Protein AF-A0A7D9H9C0-F1 (afdb_monomer_lite)

Sequence (327 aa):
MDIDEVFAAAAKEIENSVLYPGLSNTEELKACVLDLLPLQQRDIKSLAVQGTLRAAMSVLQLEENKKSPKKSMVWSKAKDLILLKEIAAEGVMSNKPRSRERGMQWQRIADNITALGQGVTSRAVRDHYNVMAKKYRARMAQEERSTGEGGAELTEAESLLEELIHIEREMERQVENENEENQQRIEQERGQALEMRERAMETLGQTRKRTRQNGEGSGKEQKRRRSGDMMKWLQERVELEKEEKKAKREEEREYHEVQRVQQEEMTQAMHQTQQQFAMQMKLSDQFVQQQLQQQQQQHQQHQQEFNFLQQQMIAIMQQQHSKQMCW

pLDDT: mean 77.71, std 18.54, range [40.09, 96.12]

Radius of gyration: 44.58 Å; chains: 1; bounding box: 78×101×130 Å

Structure (mmCIF, N/CA/C/O backbone):
data_AF-A0A7D9H9C0-F1
#
_entry.id   AF-A0A7D9H9C0-F1
#
loop_
_atom_site.group_PDB
_atom_site.id
_atom_site.type_symbol
_atom_site.label_atom_id
_atom_site.label_alt_id
_atom_site.label_comp_id
_atom_site.label_asym_id
_atom_site.label_entity_id
_atom_site.label_seq_id
_atom_site.pdbx_PDB_ins_code
_atom_site.Cartn_x
_atom_site.Cartn_y
_atom_site.Cartn_z
_atom_site.occupancy
_atom_site.B_iso_or_equiv
_atom_site.auth_seq_id
_atom_site.auth_comp_id
_atom_site.auth_asym_id
_atom_site.auth_atom_id
_atom_site.pdbx_PDB_model_num
ATOM 1 N N . MET A 1 1 ? -36.384 -37.052 -16.588 1.00 45.38 1 MET A N 1
ATOM 2 C CA . MET A 1 1 ? -36.831 -38.395 -16.179 1.00 45.38 1 MET A CA 1
ATOM 3 C C . MET A 1 1 ? -36.739 -38.414 -14.680 1.00 45.38 1 MET A C 1
ATOM 5 O O . MET A 1 1 ? -35.650 -38.180 -14.163 1.00 45.38 1 MET A O 1
ATOM 9 N N . ASP A 1 2 ? -37.888 -38.522 -14.026 1.00 45.25 2 ASP A N 1
ATOM 10 C CA . ASP A 1 2 ? -37.965 -38.476 -12.573 1.00 45.25 2 ASP A CA 1
ATOM 11 C C . ASP A 1 2 ? -37.272 -39.712 -11.996 1.00 45.25 2 ASP A C 1
ATOM 13 O O . ASP A 1 2 ? -37.415 -40.813 -12.535 1.00 45.25 2 ASP A O 1
ATOM 17 N N . ILE A 1 3 ? -36.484 -39.545 -10.934 1.00 44.72 3 ILE A N 1
ATOM 18 C CA . ILE A 1 3 ? -35.750 -40.666 -10.318 1.00 44.72 3 ILE A CA 1
ATOM 19 C C . ILE A 1 3 ? -36.746 -41.729 -9.833 1.00 44.72 3 ILE A C 1
ATOM 21 O O . ILE A 1 3 ? -36.496 -42.926 -9.980 1.00 44.72 3 ILE A O 1
ATOM 25 N N . ASP A 1 4 ? -37.918 -41.291 -9.379 1.00 47.12 4 ASP A N 1
ATOM 26 C CA . ASP A 1 4 ? -39.013 -42.160 -8.952 1.00 47.12 4 ASP A CA 1
ATOM 27 C C . ASP A 1 4 ? -39.628 -42.956 -10.116 1.00 47.12 4 ASP A C 1
ATOM 29 O O . ASP A 1 4 ? -40.049 -44.099 -9.941 1.00 47.12 4 ASP A O 1
ATOM 33 N N . GLU A 1 5 ? -39.601 -42.411 -11.332 1.00 50.00 5 GLU A N 1
ATOM 34 C CA . GLU A 1 5 ? -40.102 -43.064 -12.547 1.00 50.00 5 GLU A CA 1
ATOM 35 C C . GLU A 1 5 ? -39.164 -44.195 -13.006 1.00 50.00 5 GLU A C 1
ATOM 37 O O . GLU A 1 5 ? -39.613 -45.253 -13.453 1.00 50.00 5 GLU A O 1
ATOM 42 N N . VAL A 1 6 ? -37.852 -44.008 -12.822 1.00 51.97 6 VAL A N 1
ATOM 43 C CA . VAL A 1 6 ? -36.823 -45.017 -13.125 1.00 51.97 6 VAL A CA 1
ATOM 44 C C . VAL A 1 6 ? -36.865 -46.167 -12.114 1.00 51.97 6 VAL A C 1
ATOM 46 O O . VAL A 1 6 ? -36.763 -47.331 -12.503 1.00 51.97 6 VAL A O 1
ATOM 49 N N . PHE A 1 7 ? -37.080 -45.869 -10.828 1.00 49.41 7 PHE A N 1
ATOM 50 C CA . PHE A 1 7 ? -37.259 -46.901 -9.800 1.00 49.41 7 PHE A CA 1
ATOM 51 C C . PHE A 1 7 ? -38.573 -47.673 -9.969 1.00 49.41 7 PHE A C 1
ATOM 53 O O . PHE A 1 7 ? -38.585 -48.894 -9.805 1.00 49.41 7 PHE A O 1
ATOM 60 N N . ALA A 1 8 ? -39.659 -47.001 -10.363 1.00 56.28 8 ALA A N 1
ATOM 61 C CA . ALA A 1 8 ? -40.935 -47.653 -10.651 1.00 56.28 8 ALA A CA 1
ATOM 62 C C . ALA A 1 8 ? -40.862 -48.576 -11.882 1.00 56.28 8 ALA A C 1
ATOM 64 O O . ALA A 1 8 ? -41.466 -49.650 -11.880 1.00 56.28 8 ALA A O 1
ATOM 65 N N . ALA A 1 9 ? -40.097 -48.196 -12.912 1.00 54.00 9 ALA A N 1
ATOM 66 C CA . ALA A 1 9 ? -39.868 -49.031 -14.090 1.00 54.00 9 ALA A CA 1
ATOM 67 C C . ALA A 1 9 ? -39.039 -50.286 -13.758 1.00 54.00 9 ALA A C 1
ATOM 69 O O . ALA A 1 9 ? -39.426 -51.389 -14.141 1.00 54.00 9 ALA A O 1
ATOM 70 N N . ALA A 1 10 ? -37.968 -50.136 -12.971 1.00 50.22 10 ALA A N 1
ATOM 71 C CA . ALA A 1 10 ? -37.120 -51.252 -12.548 1.00 50.22 10 ALA A CA 1
ATOM 72 C C . ALA A 1 10 ? -37.849 -52.240 -11.615 1.00 50.22 10 ALA A C 1
ATOM 74 O O . ALA A 1 10 ? -37.644 -53.448 -11.710 1.00 50.22 10 ALA A O 1
ATOM 75 N N . ALA A 1 11 ? -38.746 -51.754 -10.748 1.00 52.91 11 ALA A N 1
ATOM 76 C CA . ALA A 1 11 ? -39.567 -52.611 -9.891 1.00 52.91 11 ALA A CA 1
ATOM 77 C C . ALA A 1 11 ? -40.557 -53.470 -10.703 1.00 52.91 11 ALA A C 1
ATOM 79 O O . ALA A 1 11 ? -40.711 -54.660 -10.430 1.00 52.91 11 ALA A O 1
ATOM 80 N N . LYS A 1 12 ? -41.159 -52.894 -11.753 1.00 55.81 12 LYS A N 1
ATOM 81 C CA . LYS A 1 12 ? -42.077 -53.597 -12.668 1.00 55.81 12 LYS A CA 1
ATOM 82 C C . LYS A 1 12 ? -41.398 -54.679 -13.510 1.00 55.81 12 LYS A C 1
ATOM 84 O O . LYS A 1 12 ? -42.042 -55.646 -13.908 1.00 55.81 12 LYS A O 1
ATOM 89 N N . GLU A 1 13 ? -40.114 -54.509 -13.806 1.00 50.84 13 GLU A N 1
ATOM 90 C CA . G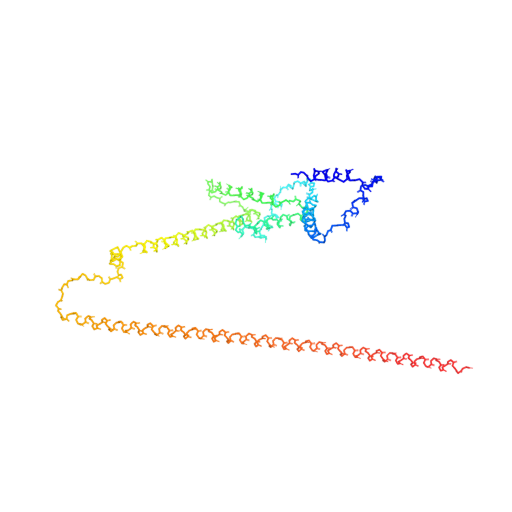LU A 1 13 ? -39.334 -55.461 -14.602 1.00 50.84 13 GLU A CA 1
ATOM 91 C C . GLU A 1 13 ? -38.879 -56.670 -13.764 1.00 50.84 13 GLU A C 1
ATOM 93 O O . GLU A 1 13 ? -38.799 -57.788 -14.270 1.00 50.84 13 GLU A O 1
ATOM 98 N N . ILE A 1 14 ? -38.694 -56.474 -12.453 1.00 52.06 14 ILE A N 1
ATOM 99 C CA . ILE A 1 14 ? -38.374 -57.537 -11.488 1.00 52.06 14 ILE A CA 1
ATOM 100 C C . ILE A 1 14 ? -39.615 -58.377 -11.144 1.00 52.06 14 ILE A C 1
ATOM 102 O O . ILE A 1 14 ? -39.512 -59.597 -11.024 1.00 52.06 14 ILE A O 1
ATOM 106 N N . GLU A 1 15 ? -40.795 -57.757 -11.055 1.00 50.41 15 GLU A N 1
ATOM 107 C CA . GLU A 1 15 ? -42.061 -58.441 -10.737 1.00 50.41 15 GLU A CA 1
ATOM 108 C C . GLU A 1 15 ? -42.525 -59.407 -11.853 1.00 50.41 15 GLU A C 1
ATOM 110 O O . GLU A 1 15 ? -43.246 -60.367 -11.589 1.00 50.41 15 GLU A O 1
ATOM 115 N N . ASN A 1 16 ? -42.051 -59.210 -13.091 1.00 49.12 16 ASN A N 1
ATOM 116 C CA . ASN A 1 16 ? -42.349 -60.061 -14.253 1.00 49.12 16 ASN A CA 1
ATOM 117 C C . ASN A 1 16 ? -41.343 -61.212 -14.480 1.00 49.12 16 ASN A C 1
ATOM 119 O O . ASN A 1 16 ? -41.481 -61.966 -15.447 1.00 49.12 16 ASN A O 1
ATOM 123 N N . SER A 1 17 ? -40.333 -61.376 -13.619 1.00 47.47 17 SER A N 1
ATOM 124 C CA . SER A 1 17 ? -39.352 -62.464 -13.720 1.00 47.47 17 SER A CA 1
ATOM 125 C C . SER A 1 17 ? -39.813 -63.702 -12.929 1.00 47.47 17 SER A C 1
ATOM 127 O O . SER A 1 17 ? -40.078 -63.643 -11.731 1.00 47.47 17 SER A O 1
ATOM 129 N N . VAL A 1 18 ? -39.884 -64.853 -13.604 1.00 47.31 18 VAL A N 1
ATOM 130 C CA . VAL A 1 18 ? -40.560 -66.104 -13.186 1.00 47.31 18 VAL A CA 1
ATOM 131 C C . VAL A 1 18 ? -39.820 -66.895 -12.081 1.00 47.31 18 VAL A C 1
ATOM 133 O O . VAL A 1 18 ? -40.063 -68.083 -11.905 1.00 47.31 18 VAL A O 1
ATOM 136 N N . LEU A 1 19 ? -38.903 -66.292 -11.316 1.00 49.59 19 LEU A N 1
ATOM 137 C CA . LEU A 1 19 ? -37.964 -67.074 -10.494 1.00 49.59 19 LEU A CA 1
ATOM 138 C C . LEU A 1 19 ? -38.177 -67.110 -8.975 1.00 49.59 19 LEU A C 1
ATOM 140 O O . LEU A 1 19 ? -37.575 -67.985 -8.365 1.00 49.59 19 LEU A O 1
ATOM 144 N N . TYR A 1 20 ? -39.052 -66.310 -8.349 1.00 44.69 20 TYR A N 1
ATOM 145 C CA . TYR A 1 20 ? -39.335 -66.457 -6.903 1.00 44.69 20 TYR A CA 1
ATOM 146 C C . TYR A 1 20 ? -40.733 -65.946 -6.501 1.00 44.69 20 TYR A C 1
ATOM 148 O O . TYR A 1 20 ? -40.953 -64.736 -6.501 1.00 44.69 20 TYR A O 1
ATOM 156 N N . PRO A 1 21 ? -41.684 -66.812 -6.100 1.00 40.84 21 PRO A N 1
ATOM 157 C CA . PRO A 1 21 ? -42.938 -66.362 -5.511 1.00 40.84 21 PRO A CA 1
ATOM 158 C C . PRO A 1 21 ? -42.759 -66.140 -3.998 1.00 40.84 21 PRO A C 1
ATOM 160 O O . PRO A 1 21 ? -42.396 -67.064 -3.275 1.00 40.84 21 PRO A O 1
ATOM 163 N N . GLY A 1 22 ? -43.066 -64.933 -3.508 1.00 52.66 22 GLY A 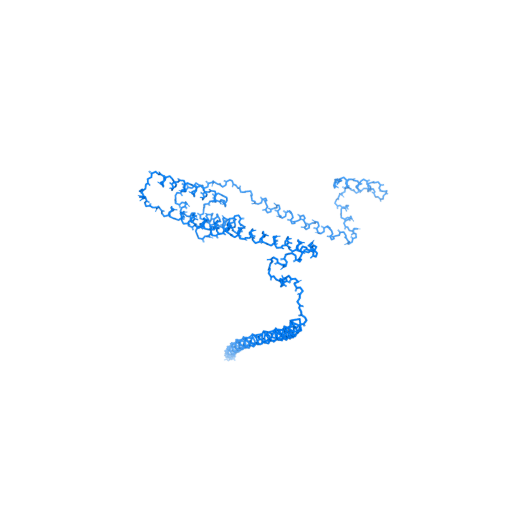N 1
ATOM 164 C CA . GLY A 1 22 ? -43.353 -64.697 -2.083 1.00 52.66 22 GLY A CA 1
ATOM 165 C C . GLY A 1 22 ? -42.252 -64.065 -1.221 1.00 52.66 22 GLY A C 1
ATOM 166 O O . GLY A 1 22 ? -41.909 -64.617 -0.181 1.00 52.66 22 GLY A O 1
ATOM 167 N N . LEU A 1 23 ? -41.768 -62.871 -1.579 1.00 44.50 23 LEU A N 1
ATOM 168 C CA . LEU A 1 23 ? -40.981 -62.012 -0.679 1.00 44.50 23 LEU A CA 1
ATOM 169 C C . LEU A 1 23 ? -41.673 -60.647 -0.541 1.00 44.50 23 LEU A C 1
ATOM 171 O O . LEU A 1 23 ? -41.769 -59.895 -1.505 1.00 44.50 23 LEU A O 1
ATOM 175 N N . SER A 1 24 ? -42.189 -60.338 0.652 1.00 50.59 24 SER A N 1
ATOM 176 C CA . SER A 1 24 ? -43.015 -59.152 0.936 1.00 50.59 24 SER A CA 1
ATOM 177 C C . SER A 1 24 ? -42.289 -58.057 1.730 1.00 50.59 24 SER A C 1
ATOM 179 O O . SER A 1 24 ? -42.942 -57.275 2.415 1.00 50.59 24 SER A O 1
ATOM 181 N N . ASN A 1 25 ? -40.954 -57.987 1.676 1.00 50.59 25 ASN A N 1
ATOM 182 C CA . ASN A 1 25 ? -40.185 -56.971 2.399 1.00 50.59 25 ASN A CA 1
ATOM 183 C C . ASN A 1 25 ? -39.174 -56.259 1.490 1.00 50.59 25 ASN A C 1
ATOM 185 O O . ASN A 1 25 ? -38.261 -56.859 0.930 1.00 50.59 25 ASN A O 1
ATOM 189 N N . THR A 1 26 ? -39.332 -54.940 1.371 1.00 53.81 26 THR A N 1
ATOM 190 C CA . THR A 1 26 ? -38.532 -54.062 0.502 1.00 53.81 26 THR A CA 1
ATOM 191 C C . THR A 1 26 ? -37.108 -53.828 1.013 1.00 53.81 26 THR A C 1
ATOM 193 O O . THR A 1 26 ? -36.258 -53.387 0.247 1.00 53.81 26 THR A O 1
ATOM 196 N N . GLU A 1 27 ? -36.820 -54.137 2.277 1.00 53.00 27 GLU A N 1
ATOM 197 C CA . GLU A 1 27 ? -35.485 -53.999 2.877 1.00 53.00 27 GLU A CA 1
ATOM 198 C C . GLU A 1 27 ? -34.550 -55.171 2.522 1.00 53.00 27 GLU A C 1
ATOM 200 O O . GLU A 1 27 ? -33.362 -54.959 2.284 1.00 53.00 27 GLU A O 1
ATOM 205 N N . GLU A 1 28 ? -35.073 -56.393 2.380 1.00 51.53 28 GLU A N 1
ATOM 206 C CA . GLU A 1 28 ? -34.259 -57.577 2.049 1.00 51.53 28 GLU A CA 1
ATOM 207 C C . GLU A 1 28 ? -33.836 -57.595 0.570 1.00 51.53 28 GLU A C 1
ATOM 209 O O . GLU A 1 28 ? -32.709 -57.968 0.237 1.00 51.53 28 GLU A O 1
ATOM 214 N N . LEU A 1 29 ? -34.693 -57.080 -0.320 1.00 51.06 29 LEU A N 1
ATOM 215 C CA . LEU A 1 29 ? -34.358 -56.863 -1.731 1.00 51.06 29 LEU A CA 1
ATOM 216 C C . LEU A 1 29 ? -33.271 -55.790 -1.906 1.00 51.06 29 LEU A C 1
ATOM 218 O O . LEU A 1 29 ? -32.384 -55.946 -2.745 1.00 51.06 29 LEU A O 1
ATOM 222 N N . LYS A 1 30 ? -33.286 -54.726 -1.087 1.00 54.03 30 LYS A N 1
ATOM 223 C CA . LYS A 1 30 ? -32.245 -53.680 -1.102 1.00 54.03 30 LYS A CA 1
ATOM 224 C C . LYS A 1 30 ? -30.883 -54.228 -0.678 1.00 54.03 30 LYS A C 1
ATOM 226 O O . LYS A 1 30 ? -29.878 -53.842 -1.274 1.00 54.03 30 LYS A O 1
ATOM 231 N N . ALA A 1 31 ? -30.853 -55.130 0.305 1.00 55.00 31 ALA A N 1
ATOM 232 C CA . ALA A 1 31 ? -29.626 -55.778 0.760 1.00 55.00 31 ALA A CA 1
ATOM 233 C C . ALA A 1 31 ? -29.011 -56.668 -0.337 1.00 55.00 31 ALA A C 1
ATOM 235 O O . ALA A 1 31 ? -27.834 -56.518 -0.653 1.00 55.00 31 ALA A O 1
ATOM 236 N N . CYS A 1 32 ? -29.818 -57.494 -1.017 1.00 46.97 32 CYS A N 1
ATOM 237 C CA . CYS A 1 32 ? -29.324 -58.339 -2.115 1.00 46.97 32 CYS A CA 1
ATOM 238 C C . CYS A 1 32 ? -28.835 -57.539 -3.337 1.00 46.97 32 CYS A C 1
ATOM 240 O O . CYS A 1 32 ? -27.860 -57.924 -3.980 1.00 46.97 32 CYS A O 1
ATOM 242 N N . VAL A 1 33 ? -29.478 -56.414 -3.667 1.00 48.50 33 VAL A N 1
ATOM 243 C CA . VAL A 1 33 ? -29.075 -55.572 -4.811 1.00 48.50 33 VAL A CA 1
ATOM 244 C C . VAL A 1 33 ? -27.771 -54.809 -4.530 1.00 48.50 33 VAL A C 1
ATOM 246 O O . VAL A 1 33 ? -26.989 -54.569 -5.451 1.00 48.50 33 VAL A O 1
ATOM 249 N N . LEU A 1 34 ? -27.495 -54.453 -3.271 1.00 51.84 34 LEU A N 1
ATOM 250 C CA . LEU A 1 34 ? -26.256 -53.771 -2.872 1.00 51.84 34 LEU A CA 1
ATOM 251 C C . LEU A 1 34 ? -25.011 -54.674 -2.918 1.00 51.84 34 LEU A C 1
ATOM 253 O O . LEU A 1 34 ? -23.907 -54.158 -3.132 1.00 51.84 34 LEU A O 1
ATOM 257 N N . ASP A 1 35 ? -25.189 -55.990 -2.794 1.00 51.06 35 ASP A N 1
ATOM 258 C CA . ASP A 1 35 ? -24.095 -56.969 -2.803 1.00 51.06 35 ASP A CA 1
ATOM 259 C C . ASP A 1 35 ? -23.683 -57.435 -4.213 1.00 51.06 35 ASP A C 1
ATOM 261 O O . ASP A 1 35 ? -22.598 -57.991 -4.386 1.00 51.06 35 ASP A O 1
ATOM 265 N N . LEU A 1 36 ? -24.485 -57.144 -5.246 1.00 52.12 36 LEU A N 1
ATOM 266 C CA . LEU A 1 36 ? -24.246 -57.573 -6.637 1.00 52.12 36 LEU A CA 1
ATOM 267 C C . LEU A 1 36 ? -23.763 -56.460 -7.588 1.00 52.12 36 LEU A C 1
ATOM 269 O O . LEU A 1 36 ? -23.598 -56.699 -8.785 1.00 52.12 36 LEU A O 1
ATOM 273 N N . LEU A 1 37 ? -23.497 -55.249 -7.091 1.00 44.88 37 LEU A N 1
ATOM 274 C CA . LEU A 1 37 ? -23.044 -54.128 -7.926 1.00 44.88 37 LEU A CA 1
ATOM 275 C C . LEU A 1 37 ? -21.503 -54.087 -8.051 1.00 44.88 37 LEU A C 1
ATOM 277 O O . LEU A 1 37 ? -20.816 -53.941 -7.035 1.00 44.88 37 LEU A O 1
ATOM 281 N N . PRO A 1 38 ? -20.932 -54.173 -9.274 1.00 47.59 38 PRO A N 1
ATOM 282 C CA . PRO A 1 38 ? -19.488 -54.201 -9.471 1.00 47.59 38 PRO A CA 1
ATOM 283 C C . PRO A 1 38 ? -18.801 -52.925 -8.965 1.00 47.59 38 PRO A C 1
ATOM 285 O O . PRO A 1 38 ? -19.330 -51.813 -9.040 1.00 47.59 38 PRO A O 1
ATOM 288 N N . LEU A 1 39 ? -17.575 -53.110 -8.470 1.00 47.34 39 LEU A N 1
ATOM 289 C CA . LEU A 1 39 ? -16.753 -52.160 -7.707 1.00 47.34 39 LEU A CA 1
ATOM 290 C C . LEU A 1 39 ? -16.491 -50.785 -8.360 1.00 47.34 39 LEU A C 1
ATOM 292 O O . LEU A 1 39 ? -15.979 -49.908 -7.679 1.00 47.34 39 LEU A O 1
ATOM 296 N N . GLN A 1 40 ? -16.885 -50.536 -9.613 1.00 50.00 40 GLN A N 1
ATOM 297 C CA . GLN A 1 40 ? -16.722 -49.226 -10.265 1.00 50.00 40 GLN A CA 1
ATOM 298 C C . GLN A 1 40 ? -17.871 -48.228 -10.027 1.00 50.00 40 GLN A C 1
ATOM 300 O O . GLN A 1 40 ? -17.726 -47.048 -10.336 1.00 50.00 40 GLN A O 1
ATOM 305 N N . GLN A 1 41 ? -19.001 -48.643 -9.441 1.00 43.78 41 GLN A N 1
ATOM 306 C CA . GLN A 1 41 ? -20.134 -47.736 -9.174 1.00 43.78 41 GLN A CA 1
ATOM 307 C C . GLN A 1 41 ? -20.175 -47.185 -7.740 1.00 43.78 41 GLN A C 1
ATOM 309 O O . GLN A 1 41 ? -20.977 -46.297 -7.437 1.00 43.78 41 GLN A O 1
ATOM 314 N N . ARG A 1 42 ? -19.289 -47.672 -6.858 1.00 46.75 42 ARG A N 1
ATOM 315 C CA . ARG A 1 42 ? -19.143 -47.170 -5.482 1.00 46.75 42 ARG A CA 1
ATOM 316 C C . ARG A 1 42 ? -18.463 -45.797 -5.436 1.00 46.75 42 ARG A C 1
ATOM 318 O O . ARG A 1 42 ? -18.867 -44.968 -4.625 1.00 46.75 42 ARG A O 1
ATOM 325 N N . ASP A 1 43 ? -17.551 -45.502 -6.361 1.00 46.59 43 ASP A N 1
ATOM 326 C CA . ASP A 1 43 ? -16.825 -44.222 -6.376 1.00 46.59 43 ASP A CA 1
ATOM 327 C C . ASP A 1 43 ? -17.708 -43.042 -6.803 1.00 46.59 43 ASP A C 1
ATOM 329 O O . ASP A 1 43 ? -17.656 -41.971 -6.200 1.00 46.59 43 ASP A O 1
ATOM 333 N N . ILE A 1 44 ? -18.609 -43.250 -7.769 1.00 48.12 44 ILE A N 1
ATOM 334 C CA . ILE A 1 44 ? -19.542 -42.205 -8.223 1.00 48.12 44 ILE A CA 1
ATOM 335 C C . ILE A 1 44 ? -20.599 -41.916 -7.149 1.00 48.12 44 ILE A C 1
ATOM 337 O O . ILE A 1 44 ? -20.927 -40.756 -6.899 1.00 48.12 44 ILE A O 1
ATOM 341 N N . LYS A 1 45 ? -21.093 -42.952 -6.454 1.00 44.91 45 LYS A N 1
ATOM 342 C CA . LYS A 1 45 ? -22.011 -42.776 -5.318 1.00 44.91 45 LYS A CA 1
ATOM 343 C C . LYS A 1 45 ? -21.311 -42.125 -4.123 1.00 44.91 45 LYS A C 1
ATOM 345 O O . LYS A 1 45 ? -21.914 -41.272 -3.490 1.00 44.91 45 LYS A O 1
ATOM 350 N N . SER A 1 46 ? -20.044 -42.444 -3.855 1.00 51.06 46 SER A N 1
ATOM 351 C CA . SER A 1 46 ? -19.237 -41.798 -2.807 1.00 51.06 46 SER A CA 1
ATOM 352 C C . SER A 1 46 ? -19.048 -40.298 -3.069 1.00 51.06 46 SER A C 1
ATOM 354 O O . SER A 1 46 ? -19.290 -39.478 -2.185 1.00 51.06 46 SER A O 1
ATOM 356 N N . LEU A 1 47 ? -18.724 -39.915 -4.308 1.00 50.84 47 LEU A N 1
ATOM 357 C CA . LEU A 1 47 ? -18.601 -38.512 -4.725 1.00 50.84 47 LEU A CA 1
ATOM 358 C C . LEU A 1 47 ? -19.942 -37.765 -4.712 1.00 50.84 47 LEU A C 1
ATOM 360 O O . LEU A 1 47 ? -19.999 -36.626 -4.245 1.00 50.84 47 LEU A O 1
ATOM 364 N N . ALA A 1 48 ? -21.030 -38.397 -5.165 1.00 53.38 48 ALA A N 1
ATOM 365 C CA . ALA A 1 48 ? -22.367 -37.807 -5.114 1.00 53.38 48 ALA A CA 1
ATOM 366 C C . ALA A 1 48 ? -22.849 -37.622 -3.667 1.00 53.38 48 ALA A C 1
ATOM 368 O O . ALA A 1 48 ? -23.332 -36.545 -3.327 1.00 53.38 48 ALA A O 1
ATOM 369 N N . VAL A 1 49 ? -22.630 -38.620 -2.801 1.00 55.28 49 VAL A N 1
ATOM 370 C CA . VAL A 1 49 ? -22.978 -38.578 -1.373 1.00 55.28 49 VAL A CA 1
ATOM 371 C C . VAL A 1 49 ? -22.147 -37.530 -0.633 1.00 55.28 49 VAL A C 1
ATOM 373 O O . VAL A 1 49 ? -22.705 -36.791 0.172 1.00 55.28 49 VAL A O 1
ATOM 376 N N . GLN A 1 50 ? -20.854 -37.379 -0.940 1.00 51.72 50 GLN A N 1
ATOM 377 C CA . GLN A 1 50 ? -20.022 -36.299 -0.392 1.00 51.72 50 GLN A CA 1
ATOM 378 C C . GLN A 1 50 ? -20.449 -34.911 -0.888 1.00 51.72 50 GLN A C 1
ATOM 380 O O . GLN A 1 50 ? -20.429 -33.954 -0.113 1.00 51.72 50 GLN A O 1
ATOM 385 N N . GLY A 1 51 ? -20.871 -34.790 -2.150 1.00 54.12 51 GLY A N 1
ATOM 386 C CA . GLY A 1 51 ? -21.438 -33.560 -2.704 1.00 54.12 51 GLY A CA 1
ATOM 387 C C . GLY A 1 51 ? -22.744 -33.165 -2.015 1.00 54.12 51 GLY A C 1
ATOM 388 O O . GLY A 1 51 ? -22.891 -32.020 -1.584 1.00 54.12 51 GLY A O 1
ATOM 389 N N . THR A 1 52 ? -23.657 -34.120 -1.819 1.00 57.19 52 THR A N 1
ATOM 390 C CA . THR A 1 52 ? -24.906 -33.901 -1.076 1.00 57.19 52 THR A CA 1
ATOM 391 C C . THR A 1 52 ? -24.683 -33.715 0.416 1.00 57.19 52 THR A C 1
ATOM 393 O O . THR A 1 52 ? -25.395 -32.921 1.004 1.00 57.19 52 THR A O 1
ATOM 396 N N . LEU A 1 53 ? -23.689 -34.358 1.037 1.00 51.69 53 LEU A N 1
ATOM 397 C CA . LEU A 1 53 ? -23.331 -34.116 2.439 1.00 51.69 53 LEU A CA 1
ATOM 398 C C . LEU A 1 53 ? -22.722 -32.729 2.619 1.00 51.69 53 LEU A C 1
ATOM 400 O O . LEU A 1 53 ? -23.054 -32.052 3.581 1.00 51.69 53 LEU A O 1
ATOM 404 N N . ARG A 1 54 ? -21.897 -32.254 1.680 1.00 59.28 54 ARG A N 1
ATOM 405 C CA . ARG A 1 54 ? -21.383 -30.879 1.699 1.00 59.28 54 ARG A CA 1
ATOM 406 C C . ARG A 1 54 ? -22.505 -29.863 1.490 1.00 59.28 54 ARG A C 1
ATOM 408 O O . ARG A 1 54 ? -22.550 -28.869 2.206 1.00 59.28 54 ARG A O 1
ATOM 415 N N . ALA A 1 55 ? -23.421 -30.120 0.556 1.00 55.06 55 ALA A N 1
ATOM 416 C CA . ALA A 1 55 ? -24.590 -29.273 0.335 1.00 55.06 55 ALA A CA 1
ATOM 417 C C . ALA A 1 55 ? -25.543 -29.295 1.542 1.00 55.06 55 ALA A C 1
ATOM 419 O O . ALA A 1 55 ? -25.956 -28.239 2.001 1.00 55.06 55 ALA A O 1
ATOM 420 N N . ALA A 1 56 ? -25.824 -30.467 2.113 1.00 54.69 56 ALA A N 1
ATOM 421 C CA . ALA A 1 56 ? -26.669 -30.636 3.291 1.00 54.69 56 ALA A CA 1
ATOM 422 C C . ALA A 1 56 ? -26.028 -30.030 4.541 1.00 54.69 56 ALA A C 1
ATOM 424 O O . ALA A 1 56 ? -26.715 -29.340 5.274 1.00 54.69 56 ALA A O 1
ATOM 425 N N . MET A 1 57 ? -24.718 -30.180 4.755 1.00 55.81 57 MET A N 1
ATOM 426 C CA . MET A 1 57 ? -23.996 -29.469 5.815 1.00 55.81 57 MET A CA 1
ATOM 427 C C . MET A 1 57 ? -24.053 -27.956 5.602 1.00 55.81 57 MET A C 1
ATOM 429 O O . MET A 1 57 ? -24.317 -27.227 6.548 1.00 55.81 57 MET A O 1
ATOM 433 N N . SER A 1 58 ? -23.906 -27.475 4.364 1.00 53.16 58 SER A N 1
ATOM 434 C CA . SER A 1 58 ? -24.028 -26.047 4.054 1.00 53.16 58 SER A CA 1
ATOM 435 C C . SER A 1 58 ? -25.459 -25.516 4.239 1.00 53.16 58 SER A C 1
ATOM 437 O O . SER A 1 58 ? -25.625 -24.353 4.592 1.00 53.16 58 SER A O 1
ATOM 439 N N . VAL A 1 59 ? -26.485 -26.348 4.032 1.00 52.69 59 VAL A N 1
ATOM 440 C CA . VAL A 1 59 ? -27.903 -26.027 4.283 1.00 52.69 59 VAL A CA 1
ATOM 441 C C . VAL A 1 59 ? -28.239 -26.118 5.777 1.00 52.69 59 VAL A C 1
ATOM 443 O O . VAL A 1 59 ? -28.961 -25.269 6.291 1.00 52.69 59 VAL A O 1
ATOM 446 N N . LEU A 1 60 ? -27.656 -27.068 6.510 1.00 50.91 60 LEU A N 1
ATOM 447 C CA . LEU A 1 60 ? -27.792 -27.182 7.965 1.00 50.91 60 LEU A CA 1
ATOM 448 C C . LEU A 1 60 ? -27.095 -26.019 8.689 1.00 50.91 60 LEU A C 1
ATOM 450 O O . LEU A 1 60 ? -27.635 -25.503 9.663 1.00 50.91 60 LEU A O 1
ATOM 454 N N . GLN A 1 61 ? -25.984 -25.505 8.151 1.00 48.69 61 GLN A N 1
ATOM 455 C CA . GLN A 1 61 ? -25.354 -24.265 8.628 1.00 48.69 61 GLN A CA 1
ATOM 456 C C . GLN A 1 61 ? -26.180 -22.997 8.328 1.00 48.69 61 GLN A C 1
ATOM 458 O O . GLN A 1 61 ? -25.917 -21.945 8.911 1.00 48.69 61 GLN A O 1
ATOM 463 N N . LEU A 1 62 ? -27.185 -23.075 7.446 1.00 47.03 62 LEU A N 1
ATOM 464 C CA . LEU A 1 62 ? -28.136 -21.987 7.183 1.00 47.03 62 LEU A CA 1
ATOM 465 C C . LEU A 1 62 ? -29.408 -22.096 8.045 1.00 47.03 62 LEU A C 1
ATOM 467 O O . LEU A 1 62 ? -29.969 -21.069 8.425 1.00 47.03 62 LEU A O 1
ATOM 471 N N . GLU A 1 63 ? -29.838 -23.308 8.406 1.00 44.12 63 GLU A N 1
ATOM 472 C CA . GLU A 1 63 ? -31.004 -23.555 9.273 1.00 44.12 63 GLU A CA 1
ATOM 473 C C . GLU A 1 63 ? -30.761 -23.159 10.744 1.00 44.12 63 GLU A C 1
ATOM 475 O O . GLU A 1 63 ? -31.698 -22.749 11.431 1.00 44.12 63 GLU A O 1
ATOM 480 N N . GLU A 1 64 ? -29.509 -23.169 11.216 1.00 44.69 64 GLU A N 1
ATOM 481 C CA . GLU A 1 64 ? -29.156 -22.771 12.591 1.00 44.69 64 GLU A CA 1
ATOM 482 C C . GLU A 1 64 ? -29.147 -21.241 12.818 1.00 44.69 64 GLU A C 1
ATOM 484 O O . GLU A 1 64 ? -28.979 -20.762 13.939 1.00 44.69 64 GLU A O 1
ATOM 489 N N . ASN A 1 65 ? -29.396 -20.436 11.775 1.00 42.34 65 ASN A N 1
ATOM 490 C CA . ASN A 1 65 ? -29.443 -18.972 11.861 1.00 42.34 65 ASN A CA 1
ATOM 491 C C . ASN A 1 65 ? -30.859 -18.408 11.671 1.00 42.34 65 ASN A C 1
ATOM 493 O O . ASN A 1 65 ? -31.044 -17.330 11.100 1.00 42.34 65 ASN A O 1
ATOM 497 N N . LYS A 1 66 ? -31.879 -19.096 12.197 1.00 48.94 66 LYS A N 1
ATOM 498 C CA . LYS A 1 66 ? -33.196 -18.493 12.462 1.00 48.94 66 LYS A CA 1
ATOM 499 C C . LYS A 1 66 ? -33.061 -17.507 13.632 1.00 48.94 66 LYS A C 1
ATOM 501 O O . LYS A 1 66 ? -33.498 -17.763 14.750 1.00 48.94 66 LYS A O 1
ATOM 506 N N . LYS A 1 67 ? -32.401 -16.367 13.380 1.00 50.75 67 LYS A N 1
ATOM 507 C CA . LYS A 1 67 ? -32.330 -15.229 14.306 1.00 50.75 67 LYS A CA 1
ATOM 508 C C . LYS A 1 67 ? -33.757 -14.786 14.617 1.00 50.75 67 LYS A C 1
ATOM 510 O O . LYS A 1 67 ? -34.448 -14.247 13.755 1.00 50.75 67 LYS A O 1
ATOM 515 N N . SER A 1 68 ? -34.167 -14.985 15.866 1.00 47.25 68 SER A N 1
ATOM 516 C CA . SER A 1 68 ? -35.299 -14.281 16.464 1.00 47.25 68 SER A CA 1
ATOM 517 C C . SER A 1 68 ? -35.198 -12.777 16.156 1.00 47.25 68 SER A C 1
ATOM 519 O O . SER A 1 68 ? -34.079 -12.270 15.992 1.00 47.25 68 SER A O 1
ATOM 521 N N . PRO A 1 69 ? -36.321 -12.039 16.046 1.00 47.72 69 PRO A N 1
ATOM 522 C CA . PRO A 1 69 ? -36.283 -10.607 15.775 1.00 47.72 69 PRO A CA 1
ATOM 523 C C . PRO A 1 69 ? -35.570 -9.906 16.936 1.00 47.72 69 PRO A C 1
ATOM 525 O O . PRO A 1 69 ? -36.164 -9.593 17.967 1.00 47.72 69 PRO A O 1
ATOM 528 N N . LYS A 1 70 ? -34.254 -9.705 16.790 1.00 58.28 70 LYS A N 1
ATOM 529 C CA . LYS A 1 70 ? -33.442 -8.953 17.741 1.00 58.28 70 LYS A CA 1
ATOM 530 C C . LYS A 1 70 ? -34.046 -7.558 17.797 1.00 58.28 70 LYS A C 1
ATOM 532 O O . LYS A 1 70 ? -34.137 -6.889 16.769 1.00 58.28 70 LYS A O 1
ATOM 537 N N . LYS A 1 71 ? -34.486 -7.144 18.988 1.00 63.06 71 LYS A N 1
ATOM 538 C CA . LYS A 1 71 ? -34.984 -5.791 19.260 1.00 63.06 71 LYS A CA 1
ATOM 539 C C . LYS A 1 71 ? -34.008 -4.798 18.625 1.00 63.06 71 LYS A C 1
ATOM 541 O O . LYS A 1 71 ? -32.841 -4.770 19.014 1.00 63.06 71 LYS A O 1
ATOM 546 N N . SER A 1 72 ? -34.460 -4.048 17.620 1.00 64.88 72 SER A N 1
ATOM 547 C CA . SER A 1 72 ? -33.606 -3.093 16.916 1.00 64.88 72 SER A CA 1
ATOM 548 C C . SER A 1 72 ? -33.089 -2.074 17.924 1.00 64.88 72 SER A C 1
ATOM 550 O O . SER A 1 72 ? -33.880 -1.419 18.609 1.00 64.88 72 SER A O 1
ATOM 552 N N . MET A 1 73 ? -31.770 -1.965 18.041 1.00 81.94 73 MET A N 1
ATOM 553 C CA . MET A 1 73 ? -31.138 -0.993 18.919 1.00 81.94 73 MET A CA 1
ATOM 554 C C . MET A 1 73 ? -31.639 0.422 18.609 1.00 81.94 73 MET A C 1
ATOM 556 O O . MET A 1 73 ? -31.614 0.866 17.465 1.00 81.94 73 MET A O 1
ATOM 560 N N . VAL A 1 74 ? -32.052 1.146 19.649 1.00 86.50 74 VAL A N 1
ATOM 561 C CA . VAL A 1 74 ? -32.343 2.580 19.553 1.00 86.50 74 VAL A CA 1
ATOM 562 C C . VAL A 1 74 ? -31.029 3.350 19.652 1.00 86.50 74 VAL A C 1
ATOM 564 O O . VAL A 1 74 ? -30.318 3.218 20.655 1.00 86.50 74 VAL A O 1
ATOM 567 N N . TRP A 1 75 ? -30.714 4.129 18.620 1.00 90.44 75 TRP A N 1
ATOM 568 C CA . TRP A 1 75 ? -29.550 5.013 18.572 1.00 90.44 75 TRP A CA 1
ATOM 569 C C . TRP A 1 75 ? -29.724 6.205 19.517 1.00 90.44 75 TRP A C 1
ATOM 571 O O . TRP A 1 75 ? -30.818 6.750 19.660 1.00 90.44 75 TRP A O 1
ATOM 581 N N . SER A 1 76 ? -28.646 6.589 20.192 1.00 91.56 76 SER A N 1
ATOM 582 C CA . SER A 1 76 ? -28.597 7.737 21.098 1.00 91.56 76 SER A CA 1
ATOM 583 C C . SER A 1 76 ? -27.231 8.401 20.984 1.00 91.56 76 SER A C 1
ATOM 585 O O . SER A 1 76 ? -26.270 7.731 20.622 1.00 91.56 76 SER A O 1
ATOM 587 N N . LYS A 1 77 ? -27.105 9.671 21.384 1.00 89.88 77 LYS A N 1
ATOM 588 C CA . LYS A 1 77 ? -25.833 10.414 21.290 1.00 89.88 77 LYS A CA 1
ATOM 589 C C . LYS A 1 77 ? -24.643 9.680 21.930 1.00 89.88 77 LYS A C 1
ATOM 591 O O . LYS A 1 77 ? -23.549 9.681 21.384 1.00 89.88 77 LYS A O 1
ATOM 596 N N . ALA A 1 78 ? -24.863 9.008 23.063 1.00 89.88 78 ALA A N 1
ATOM 597 C CA . ALA A 1 78 ? -23.823 8.217 23.727 1.00 89.88 78 ALA A CA 1
ATOM 598 C C . ALA A 1 78 ? -23.396 6.988 22.901 1.00 89.88 78 ALA A C 1
ATOM 600 O O . ALA A 1 78 ? -22.221 6.640 22.857 1.00 89.88 78 ALA A O 1
ATOM 601 N N . LYS A 1 79 ? -24.350 6.341 22.222 1.00 91.25 79 LYS A N 1
ATOM 602 C CA . LYS A 1 79 ? -24.097 5.203 21.326 1.00 91.25 79 LYS A CA 1
ATOM 603 C C . LYS A 1 79 ? -23.449 5.645 20.018 1.00 91.25 79 LYS A C 1
ATOM 605 O O . LYS A 1 79 ? -22.615 4.922 19.489 1.00 91.25 79 LYS A O 1
ATOM 610 N N . ASP A 1 80 ? -23.809 6.831 19.535 1.00 93.06 80 ASP A N 1
ATOM 611 C CA . ASP A 1 80 ? -23.208 7.449 18.356 1.00 93.06 80 ASP A CA 1
ATOM 612 C C . ASP A 1 80 ? -21.718 7.721 18.604 1.00 93.06 80 ASP A C 1
ATOM 614 O O . ASP A 1 80 ? -20.894 7.387 17.761 1.00 93.06 80 ASP A O 1
ATOM 618 N N . LEU A 1 81 ? -21.354 8.220 19.792 1.00 93.69 81 LEU A N 1
ATOM 619 C CA . LEU A 1 81 ? -19.952 8.406 20.183 1.00 93.69 81 LEU A CA 1
ATOM 620 C C . LEU A 1 81 ? -19.173 7.080 20.196 1.00 93.69 81 LEU A C 1
ATOM 622 O O . LEU A 1 81 ? -18.081 7.014 19.640 1.00 93.69 81 LEU A O 1
ATOM 626 N N . ILE A 1 82 ? -19.731 6.025 20.805 1.00 93.50 82 ILE A N 1
ATOM 627 C CA . ILE A 1 82 ? -19.107 4.687 20.816 1.00 93.50 82 ILE A CA 1
ATOM 628 C C . ILE A 1 82 ? -18.901 4.201 19.382 1.00 93.50 82 ILE A C 1
ATOM 630 O O . ILE A 1 82 ? -17.809 3.773 19.027 1.00 93.50 82 ILE A O 1
ATOM 634 N N . LEU A 1 83 ? -19.927 4.329 18.538 1.00 94.62 83 LEU A N 1
ATOM 635 C CA . LEU A 1 83 ? -19.837 3.942 17.140 1.00 94.62 83 LEU A CA 1
ATOM 636 C C . LEU A 1 83 ? -18.719 4.695 16.404 1.00 94.62 83 LEU A C 1
ATOM 638 O O . LEU A 1 83 ? -17.936 4.075 15.693 1.00 94.62 83 LEU A O 1
ATOM 642 N N . LEU A 1 84 ? -18.644 6.018 16.551 1.00 95.56 84 LEU A N 1
ATOM 643 C CA . LEU A 1 84 ? -17.631 6.824 15.866 1.00 95.56 84 LEU A CA 1
ATOM 644 C C . LEU A 1 84 ? -16.214 6.473 16.334 1.00 95.56 84 LEU A C 1
ATOM 646 O O . LEU A 1 84 ? -15.313 6.395 15.502 1.00 95.56 84 LEU A O 1
ATOM 650 N N . LYS A 1 85 ? -16.029 6.174 17.627 1.00 95.06 85 LYS A N 1
ATOM 651 C CA . LYS A 1 85 ? -14.751 5.687 18.168 1.00 95.06 85 LYS A CA 1
ATOM 652 C C . LYS A 1 85 ? -14.356 4.333 17.583 1.00 95.06 85 LYS A C 1
ATOM 654 O O . LYS A 1 85 ? -13.216 4.176 17.162 1.00 95.06 85 LYS A O 1
ATOM 659 N N . GLU A 1 86 ? -15.290 3.391 17.482 1.00 95.19 86 GLU A N 1
ATOM 660 C CA . GLU A 1 86 ? -15.034 2.084 16.856 1.00 95.19 86 GLU A CA 1
ATOM 661 C C . GLU A 1 86 ? -14.727 2.211 15.353 1.00 95.19 86 GLU A C 1
ATOM 663 O O . GLU A 1 86 ? -13.831 1.543 14.844 1.00 95.19 86 GLU A O 1
ATOM 668 N N . ILE A 1 87 ? -15.420 3.105 14.632 1.00 95.50 87 ILE A N 1
ATOM 669 C CA . ILE A 1 87 ? -15.124 3.389 13.217 1.00 95.50 87 ILE A CA 1
ATOM 670 C C . ILE A 1 87 ? -13.711 3.958 13.054 1.00 95.50 87 ILE A C 1
ATOM 672 O O . ILE A 1 87 ? -13.000 3.554 12.130 1.00 95.50 87 ILE A O 1
ATOM 676 N N . ALA A 1 88 ? -13.319 4.886 13.929 1.00 94.06 88 ALA A N 1
ATOM 677 C CA . ALA A 1 88 ? -11.982 5.464 13.926 1.00 94.06 88 ALA A CA 1
ATOM 678 C C . ALA A 1 88 ? -10.912 4.412 14.254 1.00 94.06 88 ALA A C 1
ATOM 680 O O . ALA A 1 88 ? -9.903 4.342 13.557 1.00 94.06 88 ALA A O 1
ATOM 681 N N . ALA A 1 89 ? -11.158 3.550 15.245 1.00 94.69 89 ALA A N 1
ATOM 682 C CA . ALA A 1 89 ? -10.232 2.495 15.653 1.00 94.69 89 ALA A CA 1
ATOM 683 C C . ALA A 1 89 ? -9.998 1.441 14.556 1.00 94.69 89 ALA A C 1
ATOM 685 O O . ALA A 1 89 ? -8.860 1.044 14.320 1.00 94.69 89 ALA A O 1
ATOM 686 N N . GLU A 1 90 ? -11.050 1.007 13.857 1.00 93.94 90 GLU A N 1
ATOM 687 C CA . GLU A 1 90 ? -10.933 0.034 12.756 1.00 93.94 90 GLU A CA 1
ATOM 688 C C . GLU A 1 90 ? -10.430 0.662 11.442 1.00 93.94 90 GLU A C 1
ATOM 690 O O . GLU A 1 90 ? -10.035 -0.057 10.522 1.00 93.94 90 GLU A O 1
ATOM 695 N N . GLY A 1 91 ? -10.435 1.995 11.324 1.00 92.56 91 GLY A N 1
ATOM 696 C CA . GLY A 1 91 ? -9.896 2.700 10.158 1.00 92.56 91 GLY A CA 1
ATOM 697 C C . GLY A 1 91 ? -10.707 2.495 8.873 1.00 92.56 91 GLY A C 1
ATOM 698 O O . GLY A 1 91 ? -10.158 2.480 7.773 1.00 92.56 91 GLY A O 1
ATOM 699 N N . VAL A 1 92 ? -12.030 2.343 8.980 1.00 93.56 92 VAL A N 1
ATOM 700 C CA . VAL A 1 92 ? -12.896 1.955 7.842 1.00 93.56 92 VAL A CA 1
ATOM 701 C C . VAL A 1 92 ? -12.935 2.970 6.716 1.00 93.56 92 VAL A C 1
ATOM 703 O O . VAL A 1 92 ? -13.162 2.610 5.556 1.00 93.56 92 VAL A O 1
ATOM 706 N N . MET A 1 93 ? -12.704 4.234 7.049 1.00 92.62 93 MET A N 1
ATOM 707 C CA . MET A 1 93 ? -12.683 5.322 6.077 1.00 92.62 93 MET A CA 1
ATOM 708 C C . MET A 1 93 ? -11.370 5.390 5.299 1.00 92.62 93 MET A C 1
ATOM 710 O O . MET A 1 93 ? -11.379 5.927 4.200 1.00 92.62 93 MET A O 1
ATOM 714 N N . SER A 1 94 ? -10.294 4.779 5.804 1.00 91.06 94 SER A N 1
ATOM 715 C CA . SER A 1 94 ? -8.983 4.713 5.141 1.00 91.06 94 SER A CA 1
ATOM 716 C C . SER A 1 94 ? -8.927 3.669 4.020 1.00 91.06 94 SER A C 1
ATOM 718 O O . SER A 1 94 ? -7.951 3.587 3.286 1.00 91.06 94 SER A O 1
ATOM 720 N N . ASN A 1 95 ? -9.967 2.844 3.877 1.00 92.00 95 ASN A N 1
ATOM 721 C CA . ASN A 1 95 ? -10.019 1.787 2.875 1.00 92.00 95 ASN A CA 1
ATOM 722 C C . ASN A 1 95 ? -10.783 2.201 1.618 1.00 92.00 95 ASN A C 1
ATOM 724 O O . ASN A 1 95 ? -11.829 2.859 1.680 1.00 92.00 95 ASN A O 1
ATOM 728 N N . LYS A 1 96 ? -10.320 1.693 0.466 1.00 91.94 96 LYS A N 1
ATOM 729 C CA . LYS A 1 96 ? -10.948 1.924 -0.843 1.00 91.94 96 LYS A CA 1
ATOM 730 C C . LYS A 1 96 ? -12.459 1.641 -0.780 1.00 91.94 96 LYS A C 1
ATOM 732 O O . LYS A 1 96 ? -12.862 0.564 -0.307 1.00 91.94 96 LYS A O 1
ATOM 737 N N . PRO A 1 97 ? -13.318 2.572 -1.241 1.00 89.81 97 PRO A N 1
ATOM 738 C CA . PRO A 1 97 ? -14.757 2.351 -1.302 1.00 89.81 97 PRO A CA 1
ATOM 739 C C . PRO A 1 97 ? -15.096 1.070 -2.069 1.00 89.81 97 PRO A C 1
ATOM 741 O O . PRO A 1 97 ? -14.431 0.716 -3.038 1.00 89.81 97 PRO A O 1
ATOM 744 N N . ARG A 1 98 ? -16.157 0.374 -1.639 1.00 87.56 98 ARG A N 1
ATOM 745 C CA . ARG A 1 98 ? -16.634 -0.892 -2.238 1.00 87.56 98 ARG A CA 1
ATOM 746 C C . ARG A 1 98 ? -15.617 -2.050 -2.218 1.00 87.56 98 ARG A C 1
ATOM 748 O O . ARG A 1 98 ? -15.866 -3.073 -2.850 1.00 87.56 98 ARG A O 1
ATOM 755 N N . SER A 1 99 ? -14.518 -1.941 -1.470 1.00 92.25 99 SER A N 1
ATOM 756 C CA . SER A 1 99 ? -13.597 -3.060 -1.256 1.00 92.25 99 SER A CA 1
ATOM 757 C C . SER A 1 99 ? -14.186 -4.118 -0.315 1.00 92.25 99 SER A C 1
ATOM 759 O O . SER A 1 99 ? -15.003 -3.830 0.568 1.00 92.25 99 SER A O 1
ATOM 761 N N . ARG A 1 100 ? -13.735 -5.369 -0.483 1.00 92.69 100 ARG A N 1
ATOM 762 C CA . ARG A 1 100 ? -14.089 -6.474 0.422 1.00 92.69 100 ARG A CA 1
ATOM 763 C C . ARG A 1 100 ? -13.601 -6.203 1.844 1.00 92.69 100 ARG A C 1
ATOM 765 O O . ARG A 1 100 ? -14.317 -6.490 2.796 1.00 92.69 100 ARG A O 1
ATOM 772 N N . GLU A 1 101 ? -12.413 -5.620 1.971 1.00 92.94 101 GLU A N 1
ATOM 773 C CA . GLU A 1 101 ? -11.794 -5.253 3.245 1.00 92.94 101 GLU A CA 1
ATOM 774 C C . GLU A 1 101 ? -12.624 -4.244 4.032 1.00 92.94 101 GLU A C 1
ATOM 776 O O . GLU A 1 101 ? -12.988 -4.524 5.175 1.00 92.94 101 GLU A O 1
ATOM 781 N N . ARG A 1 102 ? -13.069 -3.155 3.388 1.00 94.19 102 ARG A N 1
ATOM 782 C CA . ARG A 1 102 ? -13.989 -2.191 4.008 1.00 94.19 102 ARG A CA 1
ATOM 783 C C . ARG A 1 102 ? -15.277 -2.871 4.481 1.00 94.19 102 ARG A C 1
ATOM 785 O O . ARG A 1 102 ? -15.779 -2.581 5.562 1.00 94.19 102 ARG A O 1
ATOM 792 N N . GLY A 1 103 ? -15.803 -3.818 3.698 1.00 93.69 103 GLY A N 1
ATOM 793 C CA . GLY A 1 103 ? -16.950 -4.645 4.086 1.00 93.69 103 GLY A CA 1
ATOM 794 C C . GLY A 1 103 ? -16.710 -5.487 5.345 1.00 93.69 103 GLY A C 1
ATOM 795 O O . GLY A 1 103 ? -17.584 -5.533 6.209 1.00 93.69 103 GLY A O 1
ATOM 796 N N . MET A 1 104 ? -15.536 -6.112 5.470 1.00 94.50 104 MET A N 1
ATOM 797 C CA . MET A 1 104 ? -15.158 -6.911 6.644 1.00 94.50 104 MET A CA 1
ATOM 798 C C . MET A 1 104 ? -14.983 -6.050 7.896 1.00 94.50 104 MET A C 1
ATOM 800 O O . MET A 1 104 ? -15.423 -6.452 8.967 1.00 94.50 104 MET A O 1
ATOM 804 N N . GLN A 1 105 ? -14.410 -4.853 7.780 1.00 95.62 105 GLN A N 1
ATOM 805 C CA . GLN A 1 105 ? -14.269 -3.962 8.933 1.00 95.62 105 GLN A CA 1
ATOM 806 C C . GLN A 1 105 ? -15.623 -3.447 9.435 1.00 95.62 105 GLN A C 1
ATOM 808 O O . GLN A 1 105 ? -15.876 -3.440 10.635 1.00 95.62 105 GLN A O 1
ATOM 813 N N . TRP A 1 106 ? -16.568 -3.141 8.536 1.00 96.12 106 TRP A N 1
ATOM 814 C CA . TRP A 1 106 ? -17.951 -2.865 8.946 1.00 96.12 106 TRP A CA 1
ATOM 815 C C . TRP A 1 106 ? -18.602 -4.040 9.687 1.00 96.12 106 TRP A C 1
ATOM 817 O O . TRP A 1 106 ? -19.536 -3.826 10.461 1.00 96.12 106 TRP A O 1
ATOM 827 N N . GLN A 1 107 ? -18.194 -5.279 9.403 1.00 95.25 107 GLN A N 1
ATOM 828 C CA . GLN A 1 107 ? -18.668 -6.451 10.134 1.00 95.25 107 GLN A CA 1
ATOM 829 C C . GLN A 1 107 ? -18.027 -6.512 11.524 1.00 95.25 107 GLN A C 1
ATOM 831 O O . GLN A 1 107 ? -18.763 -6.631 12.498 1.00 95.25 107 GLN A O 1
ATOM 836 N N . ARG A 1 108 ? -16.707 -6.303 11.627 1.00 95.19 108 ARG A N 1
ATOM 837 C CA . ARG A 1 108 ? -15.986 -6.235 12.911 1.00 95.19 108 ARG A CA 1
ATOM 838 C C . ARG A 1 108 ? -16.554 -5.179 13.849 1.00 95.19 108 ARG A C 1
ATOM 840 O O . ARG A 1 108 ? -16.846 -5.495 14.991 1.00 95.19 108 ARG A O 1
ATOM 847 N N . ILE A 1 109 ? -16.831 -3.972 13.353 1.00 95.44 109 ILE A N 1
ATOM 848 C CA . ILE A 1 109 ? -17.458 -2.916 14.166 1.00 95.44 109 ILE A CA 1
ATOM 849 C C . ILE A 1 109 ? -18.805 -3.379 14.724 1.00 95.44 109 ILE A C 1
ATOM 851 O O . ILE A 1 109 ? -19.112 -3.159 15.893 1.00 95.44 109 ILE A O 1
ATOM 855 N N . ALA A 1 110 ? -19.632 -4.025 13.900 1.00 94.25 110 ALA A N 1
ATOM 856 C CA . ALA A 1 110 ? -20.918 -4.527 14.368 1.00 94.25 110 ALA A CA 1
ATOM 857 C C . ALA A 1 110 ? -20.763 -5.654 15.396 1.00 94.25 110 ALA A C 1
ATOM 859 O O . ALA A 1 110 ? -21.559 -5.720 16.333 1.00 94.25 110 ALA A O 1
ATOM 860 N N . ASP A 1 111 ? -19.749 -6.504 15.245 1.00 94.06 111 ASP A N 1
ATOM 861 C CA . ASP A 1 111 ? -19.435 -7.565 16.197 1.00 94.06 111 ASP A CA 1
ATOM 862 C C . ASP A 1 111 ? -18.924 -6.975 17.528 1.00 94.06 111 ASP A C 1
ATOM 864 O O . ASP A 1 111 ? -19.423 -7.372 18.582 1.00 94.06 111 ASP A O 1
ATOM 868 N N . ASN A 1 112 ? -18.058 -5.951 17.496 1.00 93.12 112 ASN A N 1
ATOM 869 C CA . ASN A 1 112 ? -17.581 -5.211 18.675 1.00 93.12 112 ASN A CA 1
ATOM 870 C C . ASN A 1 112 ? -18.745 -4.549 19.428 1.00 93.12 112 ASN A C 1
ATOM 872 O O . ASN A 1 112 ? -18.907 -4.729 20.634 1.00 93.12 112 ASN A O 1
ATOM 876 N N . ILE A 1 113 ? -19.628 -3.844 18.713 1.00 90.94 113 ILE A N 1
ATOM 877 C CA . ILE A 1 113 ? -20.823 -3.219 19.305 1.00 90.94 113 ILE A CA 1
ATOM 878 C C . ILE A 1 113 ? -21.781 -4.285 19.860 1.00 90.94 113 ILE A C 1
ATOM 880 O O . ILE A 1 113 ? -22.375 -4.108 20.927 1.00 90.94 113 ILE A O 1
ATOM 884 N N . THR A 1 114 ? -21.898 -5.429 19.182 1.00 90.81 114 THR A N 1
ATOM 885 C CA . THR A 1 114 ? -22.698 -6.562 19.666 1.00 90.81 114 THR A CA 1
ATOM 886 C C . THR A 1 114 ? -22.116 -7.176 20.936 1.00 90.81 114 THR A C 1
ATOM 888 O O . THR A 1 114 ? -22.887 -7.528 21.832 1.00 90.81 114 THR A O 1
ATOM 891 N N . ALA A 1 115 ? -20.789 -7.238 21.066 1.00 88.50 115 ALA A N 1
ATOM 892 C CA . ALA A 1 115 ? -20.109 -7.689 22.278 1.00 88.50 115 ALA A CA 1
ATOM 893 C C . ALA A 1 115 ? -20.378 -6.768 23.484 1.00 88.50 115 ALA A C 1
ATOM 895 O O . ALA A 1 115 ? -20.466 -7.250 24.611 1.00 88.50 115 ALA A O 1
ATOM 896 N N . LEU A 1 116 ? -20.634 -5.474 23.256 1.00 85.25 116 LEU A N 1
ATOM 897 C CA . LEU A 1 116 ? -21.074 -4.515 24.283 1.00 85.25 116 LEU A CA 1
ATOM 898 C C . LEU A 1 116 ? -22.556 -4.681 24.695 1.00 85.25 116 LEU A C 1
ATOM 900 O O . LEU A 1 116 ? -23.120 -3.828 25.383 1.00 85.25 116 LEU A O 1
ATOM 904 N N . GLY A 1 117 ? -23.219 -5.760 24.265 1.00 80.31 117 GLY A N 1
ATOM 905 C CA . GLY A 1 117 ? -24.611 -6.073 24.600 1.00 80.31 117 GLY A CA 1
ATOM 906 C C . GLY A 1 117 ? -25.645 -5.378 23.709 1.00 80.31 117 GLY A C 1
ATOM 907 O O . GLY A 1 117 ? -26.844 -5.421 23.994 1.00 80.31 117 GLY A O 1
ATOM 908 N N . GLN A 1 118 ? -25.212 -4.739 22.621 1.00 78.62 118 GLN A N 1
ATOM 909 C CA . GLN A 1 118 ? -26.081 -4.012 21.704 1.00 78.62 118 GLN A CA 1
ATOM 910 C C . GLN A 1 118 ? -26.237 -4.789 20.398 1.00 78.62 118 GLN A C 1
ATOM 912 O O . GLN A 1 118 ? -25.369 -4.765 19.540 1.00 78.62 118 GLN A O 1
ATOM 917 N N . GLY A 1 119 ? -27.351 -5.501 20.219 1.00 83.88 119 GLY A N 1
ATOM 918 C CA . GLY A 1 119 ? -27.569 -6.295 19.007 1.00 83.88 119 GLY A CA 1
ATOM 919 C C . GLY A 1 119 ? -27.713 -5.427 17.751 1.00 83.88 119 GLY A C 1
ATOM 920 O O . GLY A 1 119 ? -28.806 -4.929 17.481 1.00 83.88 119 GLY A O 1
ATOM 921 N N . VAL A 1 120 ? -26.644 -5.296 16.959 1.00 88.19 120 VAL A N 1
ATOM 922 C CA . VAL A 1 120 ? -26.630 -4.519 15.707 1.00 88.19 120 VAL A CA 1
ATOM 923 C C . VAL A 1 120 ? -26.118 -5.377 14.552 1.00 88.19 120 VAL A C 1
ATOM 925 O O . VAL A 1 120 ? -25.396 -6.352 14.734 1.00 88.19 120 VAL A O 1
ATOM 928 N N . THR A 1 121 ? -26.544 -5.051 13.333 1.00 92.44 121 THR A N 1
ATOM 929 C CA . THR A 1 121 ? -26.008 -5.655 12.107 1.00 92.44 121 THR A CA 1
ATOM 930 C C . THR A 1 121 ? -25.030 -4.698 11.433 1.00 92.44 121 THR A C 1
ATOM 932 O O . THR A 1 121 ? -25.197 -3.482 11.519 1.00 92.44 121 THR A O 1
ATOM 935 N N . SER A 1 122 ? -24.061 -5.229 10.683 1.00 93.38 122 SER A N 1
ATOM 936 C CA . SER A 1 122 ? -23.115 -4.418 9.899 1.00 93.38 122 SER A CA 1
ATOM 937 C C . SER A 1 122 ? -23.802 -3.385 8.998 1.00 93.38 122 SER A C 1
ATOM 939 O O . SER A 1 122 ? -23.374 -2.234 8.906 1.00 93.38 122 SER A O 1
ATOM 941 N N . ARG A 1 123 ? -24.933 -3.764 8.390 1.00 92.62 123 ARG A N 1
ATOM 942 C CA . ARG A 1 123 ? -25.731 -2.855 7.562 1.00 92.62 123 ARG A CA 1
ATOM 943 C C . ARG A 1 123 ? -26.307 -1.693 8.370 1.00 92.62 123 ARG A C 1
ATOM 945 O O . ARG A 1 123 ? -26.180 -0.555 7.940 1.00 92.62 123 ARG A O 1
ATOM 952 N N . ALA A 1 124 ? -26.889 -1.964 9.538 1.00 92.31 124 ALA A N 1
ATOM 953 C CA . ALA A 1 124 ? -27.466 -0.924 10.388 1.00 92.31 124 ALA A CA 1
ATOM 954 C C . ALA A 1 124 ? -26.408 0.069 10.894 1.00 92.31 124 ALA A C 1
ATOM 956 O O . ALA A 1 124 ? -26.675 1.266 10.928 1.00 92.31 124 ALA A O 1
ATOM 957 N N . VAL A 1 125 ? -25.208 -0.417 11.230 1.00 94.56 125 VAL A N 1
ATOM 958 C CA . VAL A 1 125 ? -24.067 0.432 11.604 1.00 94.56 125 VAL A CA 1
ATOM 959 C C . VAL A 1 125 ? -23.698 1.393 10.469 1.00 94.56 125 VAL A C 1
ATOM 961 O O . VAL A 1 125 ? -23.633 2.607 10.670 1.00 94.56 125 VAL A O 1
ATOM 964 N N . ARG A 1 126 ? -23.491 0.853 9.263 1.00 94.94 126 ARG A N 1
ATOM 965 C CA . ARG A 1 126 ? -23.106 1.641 8.086 1.00 94.94 126 ARG A CA 1
ATOM 966 C C . ARG A 1 126 ? -24.181 2.656 7.700 1.00 94.94 126 ARG A C 1
ATOM 968 O O . ARG A 1 126 ? -23.868 3.816 7.445 1.00 94.94 126 ARG A O 1
ATOM 975 N N . ASP A 1 127 ? -25.440 2.225 7.657 1.00 94.88 127 ASP A N 1
ATOM 976 C CA . ASP A 1 127 ? -26.570 3.085 7.302 1.00 94.88 127 ASP A CA 1
ATOM 977 C C . ASP A 1 127 ? -26.700 4.247 8.298 1.00 94.88 127 ASP A C 1
ATOM 979 O O . ASP A 1 127 ? -26.900 5.392 7.889 1.00 94.88 127 ASP A O 1
ATOM 983 N N . HIS A 1 128 ? -26.520 3.977 9.596 1.00 95.00 128 HIS A N 1
ATOM 984 C CA . HIS A 1 128 ? -26.565 5.009 10.630 1.00 95.00 128 HIS A CA 1
ATOM 985 C C . HIS A 1 128 ? -25.425 6.022 10.490 1.00 95.00 128 HIS A C 1
ATOM 987 O O . HIS A 1 128 ? -25.686 7.226 10.480 1.00 95.00 128 HIS A O 1
ATOM 993 N N . TYR A 1 129 ? -24.186 5.561 10.273 1.00 95.69 129 TYR A N 1
ATOM 994 C CA . TYR A 1 129 ? -23.056 6.448 9.969 1.00 95.69 129 TYR A CA 1
ATOM 995 C C . TYR A 1 129 ? -23.343 7.346 8.758 1.00 95.69 129 TYR A C 1
ATOM 997 O O . TYR A 1 129 ? -23.191 8.564 8.843 1.00 95.69 129 TYR A O 1
ATOM 1005 N N . ASN A 1 130 ? -23.837 6.776 7.655 1.00 95.12 130 ASN A N 1
ATOM 1006 C CA . ASN A 1 130 ? -24.146 7.535 6.441 1.00 95.12 130 ASN A CA 1
ATOM 1007 C C . ASN A 1 130 ? -25.199 8.624 6.689 1.00 95.12 130 ASN A C 1
ATOM 1009 O O . ASN A 1 130 ? -25.099 9.730 6.152 1.00 95.12 130 ASN A O 1
ATOM 1013 N N . VAL A 1 131 ? -26.209 8.335 7.515 1.00 95.31 131 VAL A N 1
ATOM 1014 C CA . VAL A 1 131 ? -27.215 9.324 7.916 1.00 95.31 131 VAL A CA 1
ATOM 1015 C C . VAL A 1 131 ? -26.583 10.438 8.753 1.00 95.31 131 VAL A C 1
ATOM 1017 O O . VAL A 1 131 ? -26.877 11.608 8.495 1.00 95.31 131 VAL A O 1
ATOM 1020 N N . MET A 1 132 ? -25.717 10.109 9.717 1.00 94.50 132 MET A N 1
ATOM 1021 C CA . MET A 1 132 ? -25.001 11.105 10.526 1.00 94.50 132 MET A CA 1
ATOM 1022 C C . MET A 1 132 ? -24.111 11.997 9.657 1.00 94.50 132 MET A C 1
ATOM 1024 O O . MET A 1 132 ? -24.242 13.219 9.701 1.00 94.50 132 MET A O 1
ATOM 1028 N N . ALA A 1 133 ? -23.286 11.398 8.797 1.00 94.38 133 ALA A N 1
ATOM 1029 C CA . ALA A 1 133 ? -22.401 12.123 7.896 1.00 94.38 133 ALA A CA 1
ATOM 1030 C C . ALA A 1 133 ? -23.180 13.039 6.940 1.00 94.38 133 ALA A C 1
ATOM 1032 O O . ALA A 1 133 ? -22.817 14.199 6.747 1.00 94.38 133 ALA A O 1
ATOM 1033 N N . LYS A 1 134 ? -24.302 12.561 6.384 1.00 94.81 134 LYS A N 1
ATOM 1034 C CA . LYS A 1 134 ? -25.173 13.369 5.519 1.00 94.81 134 LYS A CA 1
ATOM 1035 C C . LYS A 1 134 ? -25.777 14.561 6.262 1.00 94.81 134 LYS A C 1
ATOM 1037 O O . LYS A 1 134 ? -25.799 15.661 5.714 1.00 94.81 134 LYS A O 1
ATOM 1042 N N . LYS A 1 135 ? -26.264 14.355 7.491 1.00 92.62 135 LYS A N 1
ATOM 1043 C CA . LYS A 1 135 ? -26.812 15.433 8.330 1.00 92.62 135 LYS A CA 1
ATOM 1044 C C . LYS A 1 135 ? -25.749 16.477 8.662 1.00 92.62 135 LYS A C 1
ATOM 1046 O O . LYS A 1 135 ? -26.026 17.663 8.529 1.00 92.62 135 LYS A O 1
ATOM 1051 N N . TYR A 1 136 ? -24.546 16.037 9.028 1.00 91.38 136 TYR A N 1
ATOM 1052 C CA . TYR A 1 136 ? -23.425 16.925 9.328 1.00 91.38 136 TYR A CA 1
ATOM 1053 C C . TYR A 1 136 ? -23.036 17.771 8.107 1.00 91.38 136 TYR A C 1
ATOM 1055 O O . TYR A 1 136 ? -23.036 18.993 8.190 1.00 91.38 136 TYR A O 1
ATOM 1063 N N . ARG A 1 137 ? -22.833 17.149 6.935 1.00 90.88 137 ARG A N 1
ATOM 1064 C CA . ARG A 1 137 ? -22.530 17.872 5.681 1.00 90.88 137 ARG A CA 1
ATOM 1065 C C . ARG A 1 137 ? -23.612 18.897 5.326 1.00 90.88 137 ARG A C 1
ATOM 1067 O O . ARG A 1 137 ? -23.289 20.002 4.910 1.00 90.88 137 ARG A O 1
ATOM 1074 N N . ALA A 1 138 ? -24.887 18.540 5.495 1.00 90.81 138 ALA A N 1
ATOM 1075 C CA . ALA A 1 138 ? -25.999 19.452 5.236 1.00 90.81 138 ALA A CA 1
ATOM 1076 C C . ALA A 1 138 ? -26.022 20.639 6.211 1.00 90.81 138 ALA A C 1
ATOM 1078 O O . ALA A 1 138 ? -26.309 21.755 5.786 1.00 90.81 138 ALA A O 1
ATOM 1079 N N . ARG A 1 139 ? -25.701 20.410 7.493 1.00 88.44 139 ARG A N 1
ATOM 1080 C CA . ARG A 1 139 ? -25.589 21.478 8.491 1.00 88.44 139 ARG A CA 1
ATOM 1081 C C . ARG A 1 139 ? -24.433 22.424 8.167 1.00 88.44 139 ARG A C 1
ATOM 1083 O O . ARG A 1 139 ? -24.682 23.615 8.050 1.00 88.44 139 ARG A O 1
ATOM 1090 N N . MET A 1 140 ? -23.228 21.900 7.931 1.00 86.19 140 MET A N 1
ATOM 1091 C CA . MET A 1 140 ? -22.056 22.721 7.592 1.00 86.19 140 MET A CA 1
ATOM 1092 C C . MET A 1 140 ? -22.294 23.557 6.326 1.00 86.19 140 MET A C 1
ATOM 1094 O O . MET A 1 140 ? -22.044 24.756 6.317 1.00 86.19 140 MET A O 1
ATOM 1098 N N . ALA A 1 141 ? -22.888 22.963 5.285 1.00 86.69 141 ALA A N 1
ATOM 1099 C CA . ALA A 1 141 ? -23.232 23.692 4.062 1.00 86.69 141 ALA A CA 1
ATOM 1100 C C . ALA A 1 141 ? -24.301 24.781 4.281 1.00 86.69 141 ALA A C 1
ATOM 1102 O O . ALA A 1 141 ? -24.354 25.755 3.532 1.00 86.69 141 ALA A O 1
ATOM 1103 N N . GLN A 1 142 ? -25.190 24.610 5.264 1.00 84.88 142 GLN A N 1
ATOM 1104 C CA . GLN A 1 142 ? -26.178 25.624 5.626 1.00 84.88 142 GLN A CA 1
ATOM 1105 C C . GLN A 1 142 ? -25.543 26.754 6.444 1.00 84.88 142 GLN A C 1
ATOM 1107 O O . GLN A 1 142 ? -25.875 27.913 6.200 1.00 84.88 142 GLN A O 1
ATOM 1112 N N . GLU A 1 143 ? -24.640 26.433 7.372 1.00 83.56 143 GLU A N 1
ATOM 1113 C CA . GLU A 1 143 ? -23.870 27.402 8.162 1.00 83.56 143 GLU A CA 1
ATOM 1114 C C . GLU A 1 143 ? -23.024 28.292 7.241 1.00 83.56 143 GLU A C 1
ATOM 1116 O O . GLU A 1 143 ? -23.213 29.507 7.249 1.00 83.56 143 GLU A O 1
ATOM 1121 N N . GLU A 1 144 ? -22.242 27.701 6.326 1.00 80.75 144 GLU A N 1
ATOM 1122 C CA . GLU A 1 144 ? -21.457 28.427 5.309 1.00 80.75 144 GLU A CA 1
ATOM 1123 C C . GLU A 1 144 ? -22.302 29.395 4.461 1.00 80.75 144 GLU A C 1
ATOM 1125 O O . GLU A 1 144 ? -21.824 30.449 4.042 1.00 80.75 144 GLU A O 1
ATOM 1130 N N . ARG A 1 145 ? -23.571 29.054 4.197 1.00 81.62 145 ARG A N 1
ATOM 1131 C CA . ARG A 1 145 ? -24.494 29.886 3.403 1.00 81.62 145 ARG A CA 1
ATOM 1132 C C . ARG A 1 145 ? -25.215 30.960 4.209 1.00 81.62 145 ARG A C 1
ATOM 1134 O O . ARG A 1 145 ? -25.631 31.955 3.623 1.00 81.62 145 ARG A O 1
ATOM 1141 N N . SER A 1 146 ? -25.449 30.729 5.500 1.00 72.38 146 SER A N 1
ATOM 1142 C CA . SER A 1 146 ? -26.392 31.529 6.294 1.00 72.38 146 SER A CA 1
ATOM 1143 C C . SER A 1 146 ? -25.702 32.465 7.277 1.00 72.38 146 SER A C 1
ATOM 1145 O O . SER A 1 146 ? -26.308 33.456 7.685 1.00 72.38 146 SER A O 1
ATOM 1147 N N . THR A 1 147 ? -24.475 32.165 7.715 1.00 59.34 147 THR A N 1
ATOM 1148 C CA . THR A 1 147 ? -23.801 32.947 8.759 1.00 59.34 147 THR A CA 1
ATOM 1149 C C . THR A 1 147 ? -22.289 32.714 8.711 1.00 59.34 147 THR A C 1
ATOM 1151 O O . THR A 1 147 ? -21.819 31.608 8.936 1.00 59.34 147 THR A O 1
ATOM 1154 N N . GLY A 1 148 ? -21.508 33.768 8.461 1.00 56.88 148 GLY A N 1
ATOM 1155 C CA . GLY A 1 148 ? -20.038 33.740 8.536 1.00 56.88 148 GLY A CA 1
ATOM 1156 C C . GLY A 1 148 ? -19.482 33.780 9.966 1.00 56.88 148 GLY A C 1
ATOM 1157 O O . GLY A 1 148 ? -18.370 34.254 10.170 1.00 56.88 148 GLY A O 1
ATOM 1158 N N . GLU A 1 149 ? -20.261 33.346 10.956 1.00 48.91 149 GLU A N 1
ATOM 1159 C CA . GLU A 1 149 ? -19.893 33.364 12.371 1.00 48.91 149 GLU A CA 1
ATOM 1160 C C . GLU A 1 149 ? -19.898 31.920 12.882 1.00 48.91 149 GLU A C 1
ATOM 1162 O O . GLU A 1 149 ? -20.904 31.387 13.347 1.00 48.91 149 GLU A O 1
ATOM 1167 N N . GLY A 1 150 ? -18.755 31.255 12.694 1.00 58.34 150 GLY A N 1
ATOM 1168 C CA . GLY A 1 150 ? -18.478 29.943 13.266 1.00 58.34 150 GLY A CA 1
ATOM 1169 C C . GLY A 1 150 ? -18.380 30.071 14.781 1.00 58.34 150 GLY A C 1
ATOM 1170 O O . GLY A 1 150 ? -17.501 30.765 15.286 1.00 58.34 150 GLY A O 1
ATOM 1171 N N . GLY A 1 151 ? -19.309 29.452 15.507 1.00 52.88 151 GLY A N 1
ATOM 1172 C CA . GLY A 1 151 ? -19.455 29.759 16.930 1.00 52.88 151 GLY A CA 1
ATOM 1173 C C . GLY A 1 151 ? -20.170 28.718 17.780 1.00 52.88 151 GLY A C 1
ATOM 1174 O O . GLY A 1 151 ? -20.649 29.064 18.855 1.00 52.88 151 GLY A O 1
ATOM 1175 N N . ALA A 1 152 ? -20.252 27.460 17.347 1.00 61.34 152 ALA A N 1
ATOM 1176 C CA . ALA A 1 152 ? -20.612 26.367 18.246 1.00 61.34 152 ALA A CA 1
ATOM 1177 C C . ALA A 1 152 ? -19.388 25.475 18.458 1.00 61.34 152 ALA A C 1
ATOM 1179 O O . ALA A 1 152 ? -18.807 24.979 17.495 1.00 61.34 152 ALA A O 1
ATOM 1180 N N . GLU A 1 153 ? -18.994 25.291 19.718 1.00 64.88 153 GLU A N 1
ATOM 1181 C CA . GLU A 1 153 ? -17.965 24.325 20.096 1.00 64.88 153 GLU A CA 1
ATOM 1182 C C . GLU A 1 153 ? -18.431 22.933 19.643 1.00 64.88 153 GLU A C 1
ATOM 1184 O O . GLU A 1 153 ? -19.478 22.444 20.080 1.00 64.88 153 GLU A O 1
ATOM 1189 N N . LEU A 1 154 ? -17.702 22.340 18.691 1.00 72.81 154 LEU A N 1
ATOM 1190 C CA . LEU A 1 154 ? -18.017 21.019 18.158 1.00 72.81 154 LEU A CA 1
ATOM 1191 C C . LEU A 1 154 ? -17.982 20.016 19.308 1.00 72.81 154 LEU A C 1
ATOM 1193 O O . LEU A 1 154 ? -16.990 19.908 20.030 1.00 72.81 154 LEU A O 1
ATOM 1197 N N . THR A 1 155 ? -19.061 19.256 19.477 1.00 83.12 155 THR A N 1
ATOM 1198 C CA . THR A 1 155 ? -19.041 18.150 20.437 1.00 83.12 155 THR A CA 1
ATOM 1199 C C . THR A 1 155 ? -17.999 17.111 20.007 1.00 83.12 155 THR A C 1
ATOM 1201 O O . THR A 1 155 ? -17.727 16.960 18.818 1.00 83.12 155 THR A O 1
ATOM 1204 N N . GLU A 1 156 ? -17.440 16.344 20.949 1.00 86.81 156 GLU A N 1
ATOM 1205 C CA . GLU A 1 156 ? -16.432 15.302 20.652 1.00 86.81 156 GLU A CA 1
ATOM 1206 C C . GLU A 1 156 ? -16.884 14.359 19.517 1.00 86.81 156 GLU A C 1
ATOM 1208 O O . GLU A 1 156 ? -16.110 14.015 18.628 1.00 86.81 156 GLU A O 1
ATOM 1213 N N . ALA A 1 157 ? -18.169 13.989 19.497 1.00 87.75 157 ALA A N 1
ATOM 1214 C CA . ALA A 1 157 ? -18.748 13.170 18.434 1.00 87.75 157 ALA A CA 1
ATOM 1215 C C . ALA A 1 157 ? -18.768 13.881 17.069 1.00 87.75 157 ALA A C 1
ATOM 1217 O O . ALA A 1 157 ? -18.589 13.240 16.040 1.00 87.75 157 ALA A O 1
ATOM 1218 N N . GLU A 1 158 ? -18.997 15.192 17.035 1.00 88.75 158 GLU A N 1
ATOM 1219 C CA . GLU A 1 158 ? -19.010 15.966 15.791 1.00 88.75 158 GLU A CA 1
ATOM 1220 C C . GLU A 1 158 ? -17.604 16.197 15.247 1.00 88.75 158 GLU A C 1
ATOM 1222 O O . GLU A 1 158 ? -17.422 16.088 14.039 1.00 88.75 158 GLU A O 1
ATOM 1227 N N . SER A 1 159 ? -16.621 16.431 16.121 1.00 90.56 159 SER A N 1
ATOM 1228 C CA . SER A 1 159 ? -15.204 16.510 15.746 1.00 90.56 159 SER A CA 1
ATOM 1229 C C . SER A 1 159 ? -14.708 15.179 15.168 1.00 90.56 159 SER A C 1
ATOM 1231 O O . SER A 1 159 ? -14.182 15.153 14.058 1.00 90.56 159 SER A O 1
ATOM 1233 N N . LEU A 1 160 ? -14.987 14.050 15.833 1.00 92.44 160 LEU A N 1
ATOM 1234 C CA . LEU A 1 160 ? -14.665 12.722 15.292 1.00 92.44 160 LEU A CA 1
ATOM 1235 C C . LEU A 1 160 ? -15.373 12.452 13.957 1.00 92.44 160 LEU A C 1
ATOM 1237 O O . LEU A 1 160 ? -14.800 11.860 13.043 1.00 92.44 160 LEU A O 1
ATOM 1241 N N . LEU A 1 161 ? -16.636 12.865 13.827 1.00 93.69 161 LEU A N 1
ATOM 1242 C CA . LEU A 1 161 ? -17.384 12.696 12.586 1.00 93.69 161 LEU A CA 1
ATOM 1243 C C . LEU A 1 161 ? -16.787 13.533 11.445 1.00 93.69 161 LEU A C 1
ATOM 1245 O O . LEU A 1 161 ? -16.731 13.048 10.315 1.00 93.69 161 LEU A O 1
ATOM 1249 N N . GLU A 1 162 ? -16.337 14.754 11.726 1.00 93.31 162 GLU A N 1
ATOM 1250 C CA . GLU A 1 162 ? -15.652 15.618 10.765 1.00 93.31 162 GLU A CA 1
ATOM 1251 C C . GLU A 1 162 ? -14.352 14.986 10.263 1.00 93.31 162 GLU A C 1
ATOM 1253 O O . GLU A 1 162 ? -14.169 14.854 9.050 1.00 93.31 162 GLU A O 1
ATOM 1258 N N . GLU A 1 163 ? -13.499 14.514 11.175 1.00 93.75 163 GLU A N 1
ATOM 1259 C CA . GLU A 1 163 ? -12.244 13.832 10.841 1.00 93.75 163 GLU A CA 1
ATOM 1260 C C . GLU A 1 163 ? -12.487 12.594 9.970 1.00 93.75 163 GLU A C 1
ATOM 1262 O O . GLU A 1 163 ? -11.850 12.416 8.930 1.00 93.75 163 GLU A O 1
ATOM 1267 N N . LEU A 1 164 ? -13.469 11.762 10.329 1.00 95.50 164 LEU A N 1
ATOM 1268 C CA . LEU A 1 164 ? -13.831 10.581 9.542 1.00 95.50 164 LEU A CA 1
ATOM 1269 C C . LEU A 1 164 ? -14.330 10.944 8.139 1.00 95.50 164 LEU A C 1
ATOM 1271 O O . LEU A 1 164 ? -14.002 10.257 7.173 1.00 95.50 164 LEU A O 1
ATOM 1275 N N . ILE A 1 165 ? -15.115 12.018 8.013 1.00 94.38 165 ILE A N 1
ATOM 1276 C CA . ILE A 1 165 ? -15.566 12.523 6.711 1.00 94.38 165 ILE A CA 1
ATOM 1277 C C . ILE A 1 165 ? -14.381 13.050 5.898 1.00 94.38 165 ILE A C 1
ATOM 1279 O O . ILE A 1 165 ? -14.359 12.864 4.682 1.00 94.38 165 ILE A O 1
ATOM 1283 N N . HIS A 1 166 ? -13.419 13.715 6.536 1.00 94.25 166 HIS A N 1
ATOM 1284 C CA . HIS A 1 166 ? -12.214 14.199 5.872 1.00 94.25 166 HIS A CA 1
ATOM 1285 C C . HIS A 1 166 ? -11.384 13.033 5.318 1.00 94.25 166 HIS A C 1
ATOM 1287 O O . HIS A 1 166 ? -11.049 13.036 4.135 1.00 94.25 166 HIS A O 1
ATOM 1293 N N . ILE A 1 167 ? -11.129 12.006 6.136 1.00 94.75 167 ILE A N 1
ATOM 1294 C CA . ILE A 1 167 ? -10.417 10.786 5.721 1.00 94.75 167 ILE A CA 1
ATOM 1295 C C . ILE A 1 167 ? -11.143 10.105 4.555 1.00 94.75 167 ILE A C 1
ATOM 1297 O O . ILE A 1 167 ? -10.510 9.745 3.565 1.00 94.75 167 ILE A O 1
ATOM 1301 N N . GLU A 1 168 ? -12.472 9.973 4.633 1.00 93.50 168 GLU A N 1
ATOM 1302 C CA . GLU A 1 168 ? -13.268 9.377 3.553 1.00 93.50 168 GLU A CA 1
ATOM 1303 C C . GLU A 1 168 ? -13.099 10.140 2.229 1.00 93.50 168 GLU A C 1
ATOM 1305 O O . GLU A 1 168 ? -12.869 9.514 1.194 1.00 93.50 168 GLU A O 1
ATOM 1310 N N . ARG A 1 169 ? -13.155 11.480 2.252 1.00 93.75 169 ARG A N 1
ATOM 1311 C CA . ARG A 1 169 ? -12.962 12.307 1.048 1.00 93.75 169 ARG A CA 1
ATOM 1312 C C . ARG A 1 169 ? -11.552 12.195 0.479 1.00 93.75 169 ARG A C 1
ATOM 1314 O O . ARG A 1 169 ? -11.398 12.191 -0.739 1.00 93.75 169 ARG A O 1
ATOM 1321 N N . GLU A 1 170 ? -10.534 12.135 1.335 1.00 93.31 170 GLU A N 1
ATOM 1322 C CA . GLU A 1 170 ? -9.148 11.983 0.888 1.00 93.31 170 GLU A CA 1
ATOM 1323 C C . GLU A 1 170 ? -8.959 10.655 0.154 1.00 93.31 170 GLU A C 1
ATOM 1325 O O . GLU A 1 170 ? -8.423 10.625 -0.952 1.00 93.31 170 GLU A O 1
ATOM 1330 N N . MET A 1 171 ? -9.492 9.569 0.714 1.00 94.06 171 MET A N 1
ATOM 1331 C CA . MET A 1 171 ? -9.446 8.259 0.071 1.00 94.06 171 MET A CA 1
ATOM 1332 C C . MET A 1 171 ? -10.231 8.213 -1.239 1.00 94.06 171 MET A C 1
ATOM 1334 O O . MET A 1 171 ? -9.786 7.585 -2.197 1.00 94.06 171 MET A O 1
ATOM 1338 N N . GLU A 1 172 ? -11.396 8.862 -1.310 1.00 93.25 172 GLU A N 1
ATOM 1339 C CA . GLU A 1 172 ? -12.151 8.978 -2.562 1.00 93.25 172 GLU A CA 1
ATOM 1340 C C . GLU A 1 172 ? -11.345 9.716 -3.638 1.00 93.25 172 GLU A C 1
ATOM 1342 O O . GLU A 1 172 ? -11.275 9.230 -4.767 1.00 93.25 172 GLU A O 1
ATOM 1347 N N . ARG A 1 173 ? -10.668 10.815 -3.276 1.00 93.56 173 ARG A N 1
ATOM 1348 C CA . ARG A 1 173 ? -9.810 11.576 -4.197 1.00 93.56 173 ARG A CA 1
ATOM 1349 C C . ARG A 1 173 ? -8.605 10.767 -4.672 1.00 93.56 173 ARG A C 1
ATOM 1351 O O . ARG A 1 173 ? -8.296 10.777 -5.858 1.00 93.56 173 ARG A O 1
ATOM 1358 N N . GLN A 1 174 ? -7.941 10.038 -3.775 1.00 93.00 174 GLN A N 1
ATOM 1359 C CA . GLN A 1 174 ? -6.824 9.160 -4.146 1.00 93.00 174 GLN A CA 1
ATOM 1360 C C . GLN A 1 174 ? -7.263 8.095 -5.153 1.00 93.00 174 GLN A C 1
ATOM 1362 O O . GLN A 1 174 ? -6.607 7.885 -6.168 1.00 93.00 174 GLN A O 1
ATOM 1367 N N . VAL A 1 175 ? -8.413 7.467 -4.908 1.00 93.31 175 VAL A N 1
ATOM 1368 C CA . VAL A 1 175 ? -8.970 6.449 -5.804 1.00 93.31 175 VAL A CA 1
ATOM 1369 C C . VAL A 1 175 ? -9.362 7.030 -7.162 1.00 93.31 175 VAL A C 1
ATOM 1371 O O . VAL A 1 175 ? -9.212 6.349 -8.174 1.00 93.31 175 VAL A O 1
ATOM 1374 N N . GLU A 1 176 ? -9.890 8.251 -7.198 1.00 92.88 176 GLU A N 1
ATOM 1375 C CA . GLU A 1 176 ? -10.203 8.949 -8.446 1.00 92.88 176 GLU A CA 1
ATOM 1376 C C . GLU A 1 176 ? -8.931 9.228 -9.255 1.00 92.88 176 GLU A C 1
ATOM 1378 O O . GLU A 1 176 ? -8.857 8.800 -10.407 1.00 92.88 176 GLU A O 1
ATOM 1383 N N . ASN A 1 177 ? -7.896 9.793 -8.625 1.00 93.44 177 ASN A N 1
ATOM 1384 C CA . ASN A 1 177 ? -6.601 10.042 -9.263 1.00 93.44 177 ASN A CA 1
ATOM 1385 C C . ASN A 1 177 ? -5.972 8.755 -9.825 1.00 93.44 177 ASN A C 1
ATOM 1387 O O . ASN A 1 177 ? -5.568 8.725 -10.984 1.00 93.44 177 ASN A O 1
ATOM 1391 N N . GLU A 1 178 ? -5.951 7.662 -9.051 1.00 92.88 178 GLU A N 1
ATOM 1392 C CA . GLU A 1 178 ? -5.457 6.355 -9.518 1.00 92.88 178 GLU A CA 1
ATOM 1393 C C . GLU A 1 178 ? -6.195 5.873 -10.777 1.00 92.88 178 GLU A C 1
ATOM 1395 O O . GLU A 1 178 ? -5.596 5.312 -11.700 1.00 92.88 178 GLU A O 1
ATOM 1400 N N . ASN A 1 179 ? -7.518 6.054 -10.813 1.00 93.00 179 ASN A N 1
ATOM 1401 C CA . ASN A 1 179 ? -8.332 5.633 -11.947 1.00 93.00 179 ASN A CA 1
ATOM 1402 C C . ASN A 1 179 ? -8.064 6.509 -13.177 1.00 93.00 179 ASN A C 1
ATOM 1404 O O . ASN A 1 179 ? -7.985 5.976 -14.285 1.00 93.00 179 ASN A O 1
ATOM 1408 N N . GLU A 1 180 ? -7.915 7.823 -12.994 1.00 94.44 180 GLU A N 1
ATOM 1409 C CA . GLU A 1 180 ? -7.573 8.758 -14.067 1.00 94.44 180 GLU A CA 1
ATOM 1410 C C . GLU A 1 180 ? -6.193 8.461 -14.656 1.00 94.44 180 GLU A C 1
ATOM 1412 O O . GLU A 1 180 ? -6.061 8.346 -15.875 1.00 94.44 180 GLU A O 1
ATOM 1417 N N . GLU A 1 181 ? -5.179 8.252 -13.816 1.00 93.94 181 GLU A N 1
ATOM 1418 C CA . GLU A 1 181 ? -3.829 7.873 -14.247 1.00 93.94 181 GLU A CA 1
ATOM 1419 C C . GLU A 1 181 ? -3.836 6.552 -15.021 1.00 93.94 181 GLU A C 1
ATOM 1421 O O . GLU A 1 181 ? -3.232 6.433 -16.092 1.00 93.94 181 GLU A O 1
ATOM 1426 N N . ASN A 1 182 ? -4.566 5.552 -14.521 1.00 94.06 182 ASN A N 1
ATOM 1427 C CA . ASN A 1 182 ? -4.699 4.273 -15.204 1.00 94.06 182 ASN A CA 1
ATOM 1428 C C . ASN A 1 182 ? -5.409 4.423 -16.559 1.00 94.06 182 ASN A C 1
ATOM 1430 O O . ASN A 1 182 ? -4.987 3.816 -17.542 1.00 94.06 182 ASN A O 1
ATOM 1434 N N . GLN A 1 183 ? -6.449 5.257 -16.636 1.00 95.19 183 GLN A N 1
ATOM 1435 C CA . GLN A 1 183 ? -7.156 5.538 -17.884 1.00 95.19 183 GLN A CA 1
ATOM 1436 C C . GLN A 1 183 ? -6.263 6.269 -18.895 1.00 95.19 183 GLN A C 1
ATOM 1438 O O . GLN A 1 183 ? -6.265 5.919 -20.076 1.00 95.19 183 GLN A O 1
ATOM 1443 N N . GLN A 1 184 ? -5.470 7.246 -18.447 1.00 94.94 184 GLN A N 1
ATOM 1444 C CA . GLN A 1 184 ? -4.501 7.942 -19.292 1.00 94.94 184 GLN A CA 1
ATOM 1445 C C . GLN A 1 184 ? -3.432 6.986 -19.820 1.00 94.94 184 GLN A C 1
ATOM 1447 O O . GLN A 1 184 ? -3.108 7.037 -21.005 1.00 94.94 184 GLN A O 1
ATOM 1452 N N . ARG A 1 185 ? -2.925 6.074 -18.981 1.00 94.75 185 ARG A N 1
ATOM 1453 C CA . ARG A 1 185 ? -1.945 5.066 -19.404 1.00 94.75 185 ARG A CA 1
ATOM 1454 C C . ARG A 1 185 ? -2.521 4.130 -20.468 1.00 94.75 185 ARG A C 1
ATOM 1456 O O . ARG A 1 185 ? -1.880 3.911 -21.491 1.00 94.75 185 ARG A O 1
ATOM 1463 N N . ILE A 1 186 ? -3.754 3.656 -20.279 1.00 94.56 186 ILE A N 1
ATOM 1464 C CA . ILE A 1 186 ? -4.458 2.828 -21.272 1.00 94.56 186 ILE A CA 1
ATOM 1465 C C . ILE A 1 186 ? -4.630 3.584 -22.596 1.00 94.56 186 ILE A C 1
ATOM 1467 O O . ILE A 1 186 ? -4.410 3.014 -23.664 1.00 94.56 186 ILE A O 1
ATOM 1471 N N . GLU A 1 187 ? -5.006 4.864 -22.554 1.00 94.75 187 GLU A N 1
ATOM 1472 C CA . GLU A 1 187 ? -5.178 5.665 -23.771 1.00 94.75 187 GLU A CA 1
ATOM 1473 C C . GLU A 1 187 ? -3.838 5.936 -24.475 1.00 94.75 187 GLU A C 1
ATOM 1475 O O . GLU A 1 187 ? -3.762 5.866 -25.701 1.00 94.75 187 GLU A O 1
ATOM 1480 N N . GLN A 1 188 ? -2.757 6.163 -23.724 1.00 94.81 188 GLN A N 1
ATOM 1481 C CA . GLN A 1 188 ? -1.408 6.299 -24.279 1.00 94.81 188 GLN A CA 1
ATOM 1482 C C . GLN A 1 188 ? -0.932 5.003 -24.946 1.00 94.81 188 GLN A C 1
ATOM 1484 O O . GLN A 1 188 ? -0.467 5.044 -26.084 1.00 94.81 188 GLN A O 1
ATOM 1489 N N . GLU A 1 189 ? -1.087 3.853 -24.286 1.00 94.81 189 GLU A N 1
ATOM 1490 C CA . GLU A 1 189 ? -0.753 2.538 -24.850 1.00 94.81 189 GLU A CA 1
ATOM 1491 C C . GLU A 1 189 ? -1.569 2.256 -26.118 1.00 94.81 189 GLU A C 1
ATOM 1493 O O . GLU A 1 189 ? -1.035 1.803 -27.135 1.00 94.81 189 GLU A O 1
ATOM 1498 N N . ARG A 1 190 ? -2.863 2.597 -26.103 1.00 95.69 190 ARG A N 1
ATOM 1499 C CA . ARG A 1 190 ? -3.734 2.496 -27.276 1.00 95.69 190 ARG A CA 1
ATOM 1500 C C . ARG A 1 190 ? -3.254 3.395 -28.415 1.00 95.69 190 ARG A C 1
ATOM 1502 O O . ARG A 1 190 ? -3.208 2.940 -29.558 1.00 95.69 190 ARG A O 1
ATOM 1509 N N . GLY A 1 191 ? -2.886 4.640 -28.120 1.00 94.62 191 GLY A N 1
ATOM 1510 C CA . GLY A 1 191 ? -2.333 5.583 -29.091 1.00 94.62 191 GLY A CA 1
ATOM 1511 C C . GLY A 1 191 ? -1.039 5.067 -29.723 1.00 94.62 191 GLY A C 1
ATOM 1512 O O . GLY A 1 191 ? -0.919 5.052 -30.946 1.00 94.62 191 GLY A O 1
ATOM 1513 N N . GLN A 1 192 ? -0.116 4.550 -28.909 1.00 93.62 192 GLN A N 1
ATOM 1514 C CA . GLN A 1 192 ? 1.137 3.951 -29.380 1.00 93.62 192 GLN A CA 1
ATOM 1515 C C . GLN A 1 192 ? 0.889 2.724 -30.267 1.00 93.62 192 GLN A C 1
ATOM 1517 O O . GLN A 1 192 ? 1.495 2.596 -31.331 1.00 93.62 192 GLN A O 1
ATOM 1522 N N . ALA A 1 193 ? -0.038 1.842 -29.883 1.00 93.00 193 ALA A N 1
ATOM 1523 C CA . ALA A 1 193 ? -0.389 0.670 -30.682 1.00 93.00 193 ALA A CA 1
ATOM 1524 C C . ALA A 1 193 ? -1.006 1.051 -32.040 1.00 93.00 193 ALA A C 1
ATOM 1526 O O . ALA A 1 193 ? -0.683 0.446 -33.067 1.00 93.00 193 ALA A O 1
ATOM 1527 N N . LEU A 1 194 ? -1.874 2.069 -32.067 1.00 93.44 194 LEU A N 1
ATOM 1528 C CA . LEU A 1 194 ? -2.446 2.596 -33.307 1.00 93.44 194 LEU A CA 1
ATOM 1529 C C . LEU A 1 194 ? -1.377 3.243 -34.192 1.00 93.44 194 LEU A C 1
ATOM 1531 O O . LEU A 1 194 ? -1.354 2.972 -35.390 1.00 93.44 194 LEU A O 1
ATOM 1535 N N . GLU A 1 195 ? -0.461 4.016 -33.611 1.00 90.75 195 GLU A N 1
ATOM 1536 C CA . GLU A 1 195 ? 0.648 4.631 -34.341 1.00 90.75 195 GLU A CA 1
ATOM 1537 C C . GLU A 1 195 ? 1.595 3.571 -34.930 1.00 90.75 195 GLU A C 1
ATOM 1539 O O . GLU A 1 195 ? 1.993 3.662 -36.090 1.00 90.75 195 GLU A O 1
ATOM 1544 N N . MET A 1 196 ? 1.928 2.518 -34.175 1.00 90.81 196 MET A N 1
ATOM 1545 C CA . MET A 1 196 ? 2.718 1.390 -34.684 1.00 90.81 196 MET A CA 1
ATOM 1546 C C . MET A 1 196 ? 2.024 0.686 -35.851 1.00 90.81 196 MET A C 1
ATOM 1548 O O . MET A 1 196 ? 2.668 0.361 -36.852 1.00 90.81 196 MET A O 1
ATOM 1552 N N . ARG A 1 197 ? 0.708 0.469 -35.743 1.00 93.25 197 ARG A N 1
ATOM 1553 C CA . ARG A 1 197 ? -0.093 -0.117 -36.819 1.00 93.25 197 ARG A CA 1
ATOM 1554 C C . ARG A 1 197 ? -0.103 0.777 -38.058 1.00 93.25 197 ARG A C 1
ATOM 1556 O O . ARG A 1 197 ? 0.052 0.262 -39.161 1.00 93.25 197 ARG A O 1
ATOM 1563 N N . GLU A 1 198 ? -0.284 2.085 -37.892 1.00 89.75 198 GLU A N 1
ATOM 1564 C CA . GLU A 1 198 ? -0.254 3.044 -38.998 1.00 89.75 198 GLU A CA 1
ATOM 1565 C C . GLU A 1 198 ? 1.118 3.043 -39.677 1.00 89.75 198 GLU A C 1
ATOM 1567 O O . GLU A 1 198 ? 1.186 2.846 -40.888 1.00 89.75 198 GLU A O 1
ATOM 1572 N N . ARG A 1 199 ? 2.206 3.117 -38.898 1.00 85.94 199 ARG A N 1
ATOM 1573 C CA . ARG A 1 199 ? 3.589 3.044 -39.399 1.00 85.94 199 ARG A CA 1
ATOM 1574 C C . ARG A 1 199 ? 3.865 1.776 -40.203 1.00 85.94 199 ARG A C 1
ATOM 1576 O O . ARG A 1 199 ? 4.552 1.846 -41.215 1.00 85.94 199 ARG A O 1
ATOM 1583 N N . ALA A 1 200 ? 3.337 0.628 -39.782 1.00 87.19 200 ALA A N 1
ATOM 1584 C CA . ALA A 1 200 ? 3.496 -0.629 -40.516 1.00 87.19 200 ALA A CA 1
ATOM 1585 C C . ALA A 1 200 ? 2.706 -0.660 -41.839 1.00 87.19 200 ALA A C 1
ATOM 1587 O O . ALA A 1 200 ? 3.090 -1.368 -42.768 1.00 87.19 200 ALA A O 1
ATOM 1588 N N . MET A 1 201 ? 1.614 0.104 -41.927 1.00 89.38 201 MET A N 1
ATOM 1589 C CA . MET A 1 201 ? 0.764 0.214 -43.117 1.00 89.38 201 MET A CA 1
ATOM 1590 C C . MET A 1 201 ? 1.171 1.372 -44.045 1.00 89.38 201 MET A C 1
ATOM 1592 O O . MET A 1 201 ? 0.576 1.532 -45.113 1.00 89.38 201 MET A O 1
ATOM 1596 N N . GLU A 1 202 ? 2.164 2.185 -43.669 1.00 84.88 202 GLU A N 1
ATOM 1597 C CA . GLU A 1 202 ? 2.666 3.271 -44.508 1.00 84.88 202 GLU A CA 1
ATOM 1598 C C . GLU A 1 202 ? 3.302 2.730 -45.796 1.00 84.88 202 GLU A C 1
ATOM 1600 O O . GLU A 1 202 ? 4.139 1.827 -45.798 1.00 84.88 202 GLU A O 1
ATOM 1605 N N . THR A 1 203 ? 2.962 3.347 -46.927 1.00 86.50 203 THR A N 1
ATOM 1606 C CA . THR A 1 203 ? 3.694 3.114 -48.177 1.00 86.50 203 THR A CA 1
ATOM 1607 C C . THR A 1 203 ? 5.058 3.810 -48.145 1.00 86.50 203 THR A C 1
ATOM 1609 O O . THR A 1 203 ? 5.226 4.853 -47.510 1.00 86.50 203 THR A O 1
ATOM 1612 N N . LEU A 1 204 ? 6.032 3.312 -48.920 1.00 75.81 204 LEU A N 1
ATOM 1613 C CA . LEU A 1 204 ? 7.393 3.878 -48.995 1.00 75.81 204 LEU A CA 1
ATOM 1614 C C . LEU A 1 204 ? 7.422 5.403 -49.245 1.00 75.81 204 LEU A C 1
ATOM 1616 O O . LEU A 1 204 ? 8.313 6.102 -48.760 1.00 75.81 204 LEU A O 1
ATOM 1620 N N . GLY A 1 205 ? 6.448 5.938 -49.993 1.00 81.00 205 GLY A N 1
ATOM 1621 C CA . GLY A 1 205 ? 6.308 7.378 -50.236 1.00 81.00 205 GLY A CA 1
ATOM 1622 C C . GLY A 1 205 ? 5.852 8.173 -49.006 1.00 81.00 205 GLY A C 1
ATOM 1623 O O . GLY A 1 205 ? 6.331 9.289 -48.793 1.00 81.00 205 GLY A O 1
ATOM 1624 N N . GLN A 1 206 ? 4.975 7.594 -48.182 1.00 80.88 206 GLN A N 1
ATOM 1625 C CA . GLN A 1 206 ? 4.494 8.181 -46.928 1.00 80.88 206 GLN A CA 1
ATOM 1626 C C . GLN A 1 206 ? 5.580 8.133 -45.850 1.00 80.88 206 GLN A C 1
ATOM 1628 O O . GLN A 1 206 ? 5.883 9.176 -45.271 1.00 80.88 206 GLN A O 1
ATOM 1633 N N . THR A 1 207 ? 6.271 6.998 -45.691 1.00 76.69 207 THR A N 1
ATOM 1634 C CA . THR A 1 207 ? 7.407 6.869 -44.763 1.00 76.69 207 THR A CA 1
ATOM 1635 C C . THR A 1 207 ? 8.508 7.874 -45.095 1.00 76.69 207 THR A C 1
ATOM 1637 O O . THR A 1 207 ? 8.967 8.608 -44.224 1.00 76.69 207 THR A O 1
ATOM 1640 N N . ARG A 1 208 ? 8.865 8.034 -46.381 1.00 72.81 208 ARG A N 1
ATOM 1641 C CA . ARG A 1 208 ? 9.865 9.031 -46.806 1.00 72.81 208 ARG A CA 1
ATOM 1642 C C . ARG A 1 208 ? 9.438 10.475 -46.512 1.00 72.81 208 ARG A C 1
ATOM 1644 O O . ARG A 1 208 ? 10.300 11.329 -46.303 1.00 72.81 208 ARG A O 1
ATOM 1651 N N . LYS A 1 209 ? 8.133 10.774 -46.519 1.00 78.38 209 LYS A N 1
ATOM 1652 C CA . LYS A 1 209 ? 7.589 12.097 -46.174 1.00 78.38 209 LYS A CA 1
ATOM 1653 C C . LYS A 1 209 ? 7.601 12.324 -44.657 1.00 78.38 209 LYS A C 1
ATOM 1655 O O . LYS A 1 209 ? 8.052 13.388 -44.238 1.00 78.38 209 LYS A O 1
ATOM 1660 N N . ARG A 1 210 ? 7.215 11.320 -43.858 1.00 73.75 210 ARG A N 1
ATOM 1661 C CA . ARG A 1 210 ? 7.266 11.357 -42.387 1.00 73.75 210 ARG A CA 1
ATOM 1662 C C . ARG A 1 210 ? 8.698 11.507 -41.878 1.00 73.75 210 ARG A C 1
ATOM 1664 O O . ARG A 1 210 ? 8.964 12.425 -41.120 1.00 73.75 210 ARG A O 1
ATOM 1671 N N . THR A 1 211 ? 9.650 10.717 -42.377 1.00 70.12 211 THR A N 1
ATOM 1672 C CA . THR A 1 211 ? 11.077 10.815 -42.004 1.00 70.12 211 THR A CA 1
ATOM 1673 C C . THR A 1 211 ? 11.700 12.168 -42.383 1.00 70.12 211 THR A C 1
ATOM 1675 O O . THR A 1 211 ? 12.590 12.654 -41.690 1.00 70.12 211 THR A O 1
ATOM 1678 N N . ARG A 1 212 ? 11.222 12.820 -43.457 1.00 69.50 212 ARG A N 1
ATOM 1679 C CA . ARG A 1 212 ? 11.635 14.191 -43.819 1.00 69.50 212 ARG A CA 1
ATOM 1680 C C . ARG A 1 212 ? 11.026 15.268 -42.916 1.00 69.50 212 ARG A C 1
ATOM 1682 O O . ARG A 1 212 ? 11.681 16.277 -42.695 1.00 69.50 212 ARG A O 1
ATOM 1689 N N . GLN A 1 213 ? 9.795 15.083 -42.434 1.00 65.38 213 GLN A N 1
ATOM 1690 C CA . GLN A 1 213 ? 9.137 16.015 -41.506 1.00 65.38 213 GLN A CA 1
ATOM 1691 C C . GLN A 1 213 ? 9.618 15.850 -40.060 1.00 65.38 213 GLN A C 1
ATOM 1693 O O . GLN A 1 213 ? 9.762 16.848 -39.365 1.00 65.38 213 GLN A O 1
ATOM 1698 N N . ASN A 1 214 ? 9.913 14.621 -39.630 1.00 61.34 214 ASN A N 1
ATOM 1699 C CA . ASN A 1 214 ? 10.335 14.292 -38.265 1.00 61.34 214 ASN A CA 1
ATOM 1700 C C . ASN A 1 214 ? 11.848 14.476 -38.026 1.00 61.34 214 ASN A C 1
ATOM 1702 O O . ASN A 1 214 ? 12.360 14.071 -36.992 1.00 61.34 214 ASN A O 1
ATOM 1706 N N . GLY A 1 215 ? 12.586 15.036 -38.993 1.00 53.66 215 GLY A N 1
ATOM 1707 C CA . GLY A 1 215 ? 14.014 15.364 -38.865 1.00 53.66 215 GLY A CA 1
ATOM 1708 C C . GLY A 1 215 ? 14.994 14.180 -38.861 1.00 53.66 215 GLY A C 1
ATOM 1709 O O . GLY A 1 215 ? 16.190 14.401 -39.020 1.00 53.66 215 GLY A O 1
ATOM 1710 N N . GLU A 1 216 ? 14.523 12.935 -38.752 1.00 51.38 216 GLU A N 1
ATOM 1711 C CA . GLU A 1 216 ? 15.372 11.728 -38.699 1.00 51.38 216 GLU A CA 1
ATOM 1712 C C . GLU A 1 216 ? 15.985 11.324 -40.051 1.00 51.38 216 GLU A C 1
ATOM 1714 O O . GLU A 1 216 ? 16.857 10.461 -40.124 1.00 51.38 216 GLU A O 1
ATOM 1719 N N . GLY A 1 217 ? 15.573 11.957 -41.150 1.00 46.09 217 GLY A N 1
ATOM 1720 C CA . GLY A 1 217 ? 16.222 11.813 -42.447 1.00 46.09 217 GLY A CA 1
ATOM 1721 C C . GLY A 1 21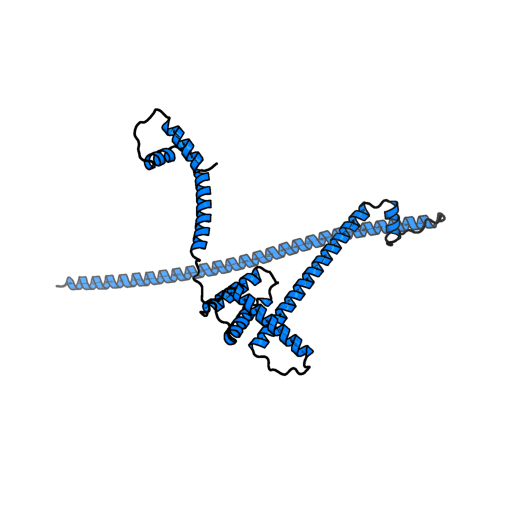7 ? 16.908 13.102 -42.841 1.00 46.09 217 GLY A C 1
ATOM 1722 O O . GLY A 1 217 ? 16.237 14.110 -43.054 1.00 46.09 217 GLY A O 1
ATOM 1723 N N . SER A 1 218 ? 18.221 13.043 -43.060 1.00 45.28 218 SER A N 1
ATOM 1724 C CA . SER A 1 218 ? 19.004 14.046 -43.788 1.00 45.28 218 SER A CA 1
ATOM 1725 C C . SER A 1 218 ? 18.523 14.169 -45.245 1.00 45.28 218 SER A C 1
ATOM 1727 O O . SER A 1 218 ? 19.196 13.830 -46.215 1.00 45.28 218 SER A O 1
ATOM 1729 N N . GLY A 1 219 ? 17.309 14.678 -45.429 1.00 50.06 219 GLY A N 1
ATOM 1730 C CA . GLY A 1 219 ? 16.704 14.982 -46.711 1.00 50.06 219 GLY A CA 1
ATOM 1731 C C . GLY A 1 219 ? 17.251 16.287 -47.263 1.00 50.06 219 GLY A C 1
ATOM 1732 O O . GLY A 1 219 ? 16.481 17.214 -47.490 1.00 50.06 219 GLY A O 1
ATOM 1733 N N . LYS A 1 220 ? 18.565 16.374 -47.503 1.00 48.47 220 LYS A N 1
ATOM 1734 C CA . LYS A 1 220 ? 19.081 17.423 -48.384 1.00 48.47 220 LYS A CA 1
ATOM 1735 C C . LYS A 1 220 ? 18.655 17.069 -49.803 1.00 48.47 220 LYS A C 1
ATOM 1737 O O . LYS A 1 220 ? 19.061 16.059 -50.373 1.00 48.47 220 LYS A O 1
ATOM 1742 N N . GLU A 1 221 ? 17.757 17.898 -50.314 1.00 50.41 221 GLU A N 1
AT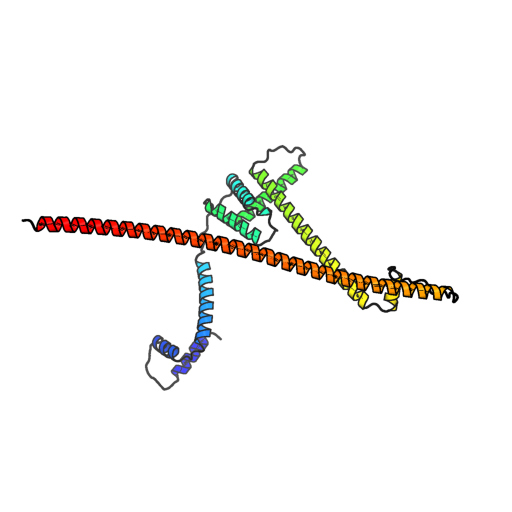OM 1743 C CA . GLU A 1 221 ? 17.350 17.985 -51.706 1.00 50.41 221 GLU A CA 1
ATOM 1744 C C . GLU A 1 221 ? 18.541 17.731 -52.636 1.00 50.41 221 GLU A C 1
ATOM 1746 O O . GLU A 1 221 ? 19.603 18.343 -52.501 1.00 50.41 221 GLU A O 1
ATOM 1751 N N . GLN A 1 222 ? 18.375 16.771 -53.545 1.00 51.31 222 GLN A N 1
ATOM 1752 C CA . GLN A 1 222 ? 19.426 16.253 -54.410 1.00 51.31 222 GLN A CA 1
ATOM 1753 C C . GLN A 1 222 ? 19.760 17.288 -55.497 1.00 51.31 222 GLN A C 1
ATOM 1755 O O . GLN A 1 222 ? 19.427 17.135 -56.669 1.00 51.31 222 GLN A O 1
ATOM 1760 N N . LYS A 1 223 ? 20.410 18.389 -55.106 1.00 52.53 223 LYS A N 1
ATOM 1761 C CA . LYS A 1 223 ? 20.958 19.374 -56.035 1.00 52.53 223 LYS A CA 1
ATOM 1762 C C . LYS A 1 223 ? 22.241 18.786 -56.611 1.00 52.53 223 LYS A C 1
ATOM 1764 O O . LYS A 1 223 ? 23.199 18.558 -55.878 1.00 52.53 223 LYS A O 1
ATOM 1769 N N . ARG A 1 224 ? 22.239 18.520 -57.922 1.00 53.50 224 ARG A N 1
ATOM 1770 C CA . ARG A 1 224 ? 23.396 18.042 -58.702 1.00 53.50 224 ARG A CA 1
ATOM 1771 C C . ARG A 1 224 ? 24.650 18.832 -58.300 1.00 53.50 224 ARG A C 1
ATOM 1773 O O . ARG A 1 224 ? 24.722 20.031 -58.565 1.00 53.50 224 ARG A O 1
ATOM 1780 N N . ARG A 1 225 ? 25.623 18.182 -57.654 1.00 47.84 225 ARG A N 1
ATOM 1781 C CA . ARG A 1 225 ? 26.897 18.794 -57.246 1.00 47.84 225 ARG A CA 1
ATOM 1782 C C . ARG A 1 225 ? 28.076 18.091 -57.911 1.00 47.84 225 ARG A C 1
ATOM 1784 O O . ARG A 1 225 ? 28.096 16.874 -58.050 1.00 47.84 225 ARG A O 1
ATOM 1791 N N . ARG A 1 226 ? 29.018 18.920 -58.365 1.00 53.59 226 ARG A N 1
ATOM 1792 C CA . ARG A 1 226 ? 30.277 18.584 -59.045 1.00 53.59 226 ARG A CA 1
ATOM 1793 C C . ARG A 1 226 ? 31.102 17.562 -58.240 1.00 53.59 226 ARG A C 1
ATOM 1795 O O . ARG A 1 226 ? 31.162 17.666 -57.019 1.00 53.59 226 ARG A O 1
ATOM 1802 N N . SER A 1 227 ? 31.788 16.650 -58.939 1.00 55.72 227 SER A N 1
ATOM 1803 C CA . SER A 1 227 ? 32.484 15.446 -58.431 1.00 55.72 227 SER A CA 1
ATOM 1804 C C . SER A 1 227 ? 33.489 15.600 -57.274 1.00 55.72 227 SER A C 1
ATOM 1806 O O . SER A 1 227 ? 33.920 14.585 -56.741 1.00 55.72 227 SER A O 1
ATOM 1808 N N . GLY A 1 228 ? 33.872 16.808 -56.852 1.00 60.34 228 GLY A N 1
ATOM 1809 C CA . GLY A 1 228 ? 34.817 17.000 -55.739 1.00 60.34 228 GLY A CA 1
ATOM 1810 C C . GLY A 1 228 ? 34.193 16.868 -54.342 1.00 60.34 228 GLY A C 1
ATOM 1811 O O . GLY A 1 228 ? 34.823 16.338 -53.435 1.00 60.34 228 GLY A O 1
ATOM 1812 N N . ASP A 1 229 ? 32.938 17.298 -54.174 1.00 62.41 229 ASP A N 1
ATOM 1813 C CA . ASP A 1 229 ? 32.229 17.313 -52.875 1.00 62.41 229 ASP A CA 1
ATOM 1814 C C . ASP A 1 229 ? 31.725 15.903 -52.486 1.00 62.41 229 ASP A C 1
ATOM 1816 O O . ASP A 1 229 ? 31.625 15.549 -51.315 1.00 62.41 229 ASP A O 1
ATOM 1820 N N . MET A 1 230 ? 31.472 15.049 -53.487 1.00 64.00 230 MET A N 1
ATOM 1821 C CA . MET A 1 230 ? 31.010 13.669 -53.292 1.00 64.00 230 MET A CA 1
ATOM 1822 C C . MET A 1 230 ? 32.074 12.785 -52.638 1.00 64.00 230 MET A C 1
ATOM 1824 O O . MET A 1 230 ? 31.743 11.972 -51.782 1.00 64.00 230 MET A O 1
ATOM 1828 N N . MET A 1 231 ? 33.344 12.932 -53.019 1.00 69.38 231 MET A N 1
ATOM 1829 C CA . MET A 1 231 ? 34.386 12.026 -52.538 1.00 69.38 231 MET A CA 1
ATOM 1830 C C . MET A 1 231 ? 34.742 12.283 -51.069 1.00 69.38 231 MET A C 1
ATOM 1832 O O . MET A 1 231 ? 34.928 11.337 -50.308 1.00 69.38 231 MET A O 1
ATOM 1836 N N . LYS A 1 232 ? 34.720 13.552 -50.644 1.00 75.88 232 LYS A N 1
ATOM 1837 C CA . LYS A 1 232 ? 34.869 13.926 -49.233 1.00 75.88 232 LYS A CA 1
ATOM 1838 C C . LYS A 1 232 ? 33.707 13.396 -48.387 1.00 75.88 232 LYS A C 1
ATOM 1840 O O . LYS A 1 232 ? 33.937 12.811 -47.337 1.00 75.88 232 LYS A O 1
ATOM 1845 N N . TRP A 1 233 ? 32.477 13.517 -48.887 1.00 76.12 233 TRP A N 1
ATOM 1846 C CA . TRP A 1 233 ? 31.296 12.972 -48.214 1.00 76.12 233 TRP A CA 1
ATOM 1847 C C . TRP A 1 233 ? 31.321 11.439 -48.110 1.00 76.12 233 TRP A C 1
ATOM 1849 O O . TRP A 1 233 ? 30.907 10.884 -47.098 1.00 76.12 233 TRP A O 1
ATOM 1859 N N . LEU A 1 234 ? 31.829 10.740 -49.131 1.00 78.56 234 LEU A N 1
ATOM 1860 C CA . LEU A 1 234 ? 31.994 9.284 -49.084 1.00 78.56 234 LEU A CA 1
ATOM 1861 C C . LEU A 1 234 ? 33.037 8.860 -48.041 1.00 78.56 234 LEU A C 1
ATOM 1863 O O . LEU A 1 234 ? 32.803 7.891 -47.328 1.00 78.56 234 LEU A O 1
ATOM 1867 N N . GLN A 1 235 ? 34.152 9.586 -47.924 1.00 79.25 235 GLN A N 1
ATOM 1868 C CA . GLN A 1 235 ? 35.163 9.329 -46.892 1.00 79.25 235 GLN A CA 1
ATOM 1869 C C . GLN A 1 235 ? 34.604 9.568 -45.485 1.00 79.25 235 GLN A C 1
ATOM 1871 O O . GLN A 1 235 ? 34.694 8.682 -44.641 1.00 79.25 235 GLN A O 1
ATOM 1876 N N . GLU A 1 236 ? 33.947 10.708 -45.270 1.00 80.75 236 GLU A N 1
ATOM 1877 C CA . GLU A 1 236 ? 33.330 11.077 -43.989 1.00 80.75 236 GLU A CA 1
ATOM 1878 C C . GLU A 1 236 ? 32.238 10.078 -43.572 1.00 80.75 236 GLU A C 1
ATOM 1880 O O . GLU A 1 236 ? 32.155 9.681 -42.413 1.00 80.75 236 GLU A O 1
ATOM 1885 N N . ARG A 1 237 ? 31.445 9.581 -44.529 1.00 81.75 237 ARG A N 1
ATOM 1886 C CA . ARG A 1 237 ? 30.421 8.560 -44.273 1.00 81.75 237 ARG A CA 1
ATOM 1887 C C . ARG A 1 237 ? 31.010 7.194 -43.915 1.00 81.75 237 ARG A C 1
ATOM 1889 O O . ARG A 1 237 ? 30.468 6.523 -43.043 1.00 81.75 237 ARG A O 1
ATOM 1896 N N . VAL A 1 238 ? 32.098 6.784 -44.568 1.00 85.62 238 VAL A N 1
ATOM 1897 C CA . VAL A 1 238 ? 32.803 5.530 -44.243 1.00 85.62 238 VAL A CA 1
ATOM 1898 C C . VAL A 1 238 ? 33.455 5.612 -42.861 1.00 85.62 238 VAL A C 1
ATOM 1900 O O . VAL A 1 238 ? 33.496 4.618 -42.137 1.00 85.62 238 VAL A O 1
ATOM 1903 N N . GLU A 1 239 ? 33.961 6.784 -42.483 1.00 86.81 239 GLU A N 1
ATOM 1904 C CA . GLU A 1 239 ? 34.581 7.007 -41.178 1.00 86.81 239 GLU A CA 1
ATOM 1905 C C . GLU A 1 239 ? 33.541 6.982 -40.051 1.00 86.81 239 GLU A C 1
ATOM 1907 O O . GLU A 1 239 ? 33.712 6.225 -39.095 1.00 86.81 239 GLU A O 1
ATOM 1912 N N . LEU A 1 240 ? 32.403 7.660 -40.238 1.00 86.06 240 LEU A N 1
ATOM 1913 C CA . LEU A 1 240 ? 31.256 7.598 -39.324 1.00 86.06 240 LEU A CA 1
ATOM 1914 C C . LEU A 1 240 ? 30.711 6.172 -39.163 1.00 86.06 240 LEU A C 1
ATOM 1916 O O . LEU A 1 240 ? 30.534 5.704 -38.043 1.00 86.06 240 LEU A O 1
ATOM 1920 N N . GLU A 1 241 ? 30.516 5.430 -40.259 1.00 80.81 241 GLU A N 1
ATOM 1921 C CA . GLU A 1 241 ? 30.037 4.039 -40.193 1.00 80.81 241 GLU A CA 1
ATOM 1922 C C . GLU A 1 241 ? 31.025 3.131 -39.436 1.00 80.81 241 GLU A C 1
ATOM 1924 O O . GLU A 1 241 ? 30.642 2.223 -38.689 1.00 80.81 241 GLU A O 1
ATOM 1929 N N . LYS A 1 242 ? 32.329 3.384 -39.589 1.00 87.19 242 LYS A N 1
ATOM 1930 C CA . LYS A 1 242 ? 33.379 2.660 -38.868 1.00 87.19 242 LYS A CA 1
ATOM 1931 C C . LYS A 1 242 ? 33.389 3.002 -37.377 1.00 87.19 242 LYS A C 1
ATOM 1933 O O . LYS A 1 242 ? 33.684 2.112 -36.574 1.00 87.19 242 LYS A O 1
ATOM 1938 N N . GLU A 1 243 ? 33.104 4.246 -37.011 1.00 90.56 243 GLU A N 1
ATOM 1939 C CA . GLU A 1 243 ? 32.986 4.699 -35.623 1.00 90.56 243 GLU A CA 1
ATOM 1940 C C . GLU A 1 243 ? 31.734 4.137 -34.950 1.00 90.56 243 GLU A C 1
ATOM 1942 O O . GLU A 1 243 ? 31.858 3.507 -33.901 1.00 90.56 243 GLU A O 1
ATOM 1947 N N . GLU A 1 244 ? 30.567 4.208 -35.592 1.00 81.19 244 GLU A N 1
ATOM 1948 C CA . GLU A 1 244 ? 29.324 3.606 -35.088 1.00 81.19 244 GLU A CA 1
ATOM 1949 C C . GLU A 1 244 ? 29.481 2.094 -34.867 1.00 81.19 244 GLU A C 1
ATOM 1951 O O . GLU A 1 244 ? 29.100 1.547 -33.831 1.00 81.19 244 GLU A O 1
ATOM 1956 N N . LYS A 1 245 ? 30.140 1.396 -35.801 1.00 87.44 245 LYS A N 1
ATOM 1957 C CA . LYS A 1 245 ? 30.428 -0.041 -35.668 1.00 87.44 245 LYS A CA 1
ATOM 1958 C C . LYS A 1 245 ? 31.449 -0.361 -34.568 1.00 87.44 245 LYS A C 1
ATOM 1960 O O . LYS A 1 245 ? 31.531 -1.511 -34.122 1.00 87.44 245 LYS A O 1
ATOM 1965 N N . LYS A 1 246 ? 32.293 0.593 -34.171 1.00 89.44 246 LYS A N 1
ATOM 1966 C CA . LYS A 1 246 ? 33.192 0.442 -33.017 1.00 89.44 246 LYS A CA 1
ATOM 1967 C C . LYS A 1 246 ? 32.439 0.694 -31.716 1.00 89.44 246 LYS A C 1
ATOM 1969 O O . LYS A 1 246 ? 32.514 -0.175 -30.857 1.00 89.44 246 LYS A O 1
ATOM 1974 N N . ALA A 1 247 ? 31.675 1.782 -31.636 1.00 88.25 247 ALA A N 1
ATOM 1975 C CA . ALA A 1 247 ? 30.860 2.131 -30.476 1.00 88.25 247 ALA A CA 1
ATOM 1976 C C . ALA A 1 247 ? 29.875 1.008 -30.127 1.00 88.25 247 ALA A C 1
ATOM 1978 O O . ALA A 1 247 ? 29.846 0.545 -28.995 1.00 88.25 247 ALA A O 1
ATOM 1979 N N . LYS A 1 248 ? 29.182 0.445 -31.125 1.00 84.50 248 LYS A N 1
ATOM 1980 C CA . LYS A 1 248 ? 28.258 -0.678 -30.907 1.00 84.50 248 LYS A CA 1
ATOM 1981 C C . LYS A 1 248 ? 28.937 -1.929 -30.333 1.00 84.50 248 LYS A C 1
ATOM 1983 O O . LYS A 1 248 ? 28.370 -2.611 -29.491 1.00 84.50 248 LYS A O 1
ATOM 1988 N N . ARG A 1 249 ? 30.159 -2.243 -30.781 1.00 83.06 249 ARG A N 1
ATOM 1989 C CA . ARG A 1 249 ? 30.942 -3.365 -30.226 1.00 83.06 249 ARG A CA 1
ATOM 1990 C C . ARG A 1 249 ? 31.493 -3.069 -28.836 1.00 83.06 249 ARG A C 1
ATOM 1992 O O . ARG A 1 249 ? 31.851 -3.994 -28.120 1.00 83.06 249 ARG A O 1
ATOM 1999 N N . GLU A 1 250 ? 31.666 -1.803 -28.492 1.00 89.75 250 GLU A N 1
ATOM 2000 C CA . GLU A 1 250 ? 32.098 -1.388 -27.165 1.00 89.75 250 GLU A CA 1
ATOM 2001 C C . GLU A 1 250 ? 30.944 -1.470 -26.173 1.00 89.75 250 GLU A C 1
ATOM 2003 O O . GLU A 1 250 ? 31.089 -2.159 -25.172 1.00 89.75 250 GLU A O 1
ATOM 2008 N N . GLU A 1 251 ? 29.777 -0.943 -26.533 1.00 86.38 251 GLU A N 1
ATOM 2009 C CA . GLU A 1 251 ? 28.537 -1.063 -25.760 1.00 86.38 251 GLU A CA 1
ATOM 2010 C C . GLU A 1 251 ? 28.149 -2.532 -25.519 1.00 86.38 251 GLU A C 1
ATOM 2012 O O . GLU A 1 251 ? 27.803 -2.911 -24.405 1.00 86.38 251 GLU A O 1
ATOM 2017 N N . GLU A 1 252 ? 28.285 -3.402 -26.528 1.00 88.75 252 GLU A N 1
ATOM 2018 C CA . GLU A 1 252 ? 28.043 -4.844 -26.372 1.00 88.75 252 GLU A CA 1
ATOM 2019 C C . GLU A 1 252 ? 29.023 -5.491 -25.374 1.00 88.75 252 GLU A C 1
ATOM 2021 O O . GLU A 1 252 ? 28.633 -6.355 -24.587 1.00 88.75 252 GLU A O 1
ATOM 2026 N N . ARG A 1 253 ? 30.288 -5.047 -25.344 1.00 88.56 253 ARG A N 1
ATOM 2027 C CA . ARG A 1 253 ? 31.270 -5.522 -24.354 1.00 88.56 253 ARG A CA 1
ATOM 2028 C C . ARG A 1 253 ? 30.954 -5.013 -22.953 1.00 88.56 253 ARG A C 1
ATOM 2030 O O . ARG A 1 253 ? 30.995 -5.810 -22.022 1.00 88.56 253 ARG A O 1
ATOM 2037 N N . GLU A 1 254 ? 30.613 -3.736 -22.810 1.00 91.56 254 GLU A N 1
ATOM 2038 C CA . GLU A 1 254 ? 30.219 -3.150 -21.526 1.00 91.56 254 GLU A CA 1
ATOM 2039 C C . GLU A 1 254 ? 28.958 -3.822 -20.976 1.00 91.56 254 GLU A C 1
ATOM 2041 O O . GLU A 1 254 ? 28.910 -4.173 -19.801 1.00 91.56 254 GLU A O 1
ATOM 2046 N N . TYR A 1 255 ? 27.973 -4.104 -21.831 1.00 87.38 255 TYR A N 1
ATOM 2047 C CA . TYR A 1 255 ? 26.769 -4.839 -21.451 1.00 87.38 255 TYR A CA 1
ATOM 2048 C C . TYR A 1 255 ? 27.095 -6.236 -20.901 1.00 87.38 255 TYR A C 1
ATOM 2050 O O . TYR A 1 255 ? 26.605 -6.624 -19.837 1.00 87.38 255 TYR A O 1
ATOM 2058 N N . HIS A 1 256 ? 27.957 -6.986 -21.596 1.00 88.12 256 HIS A N 1
ATOM 2059 C CA . HIS A 1 256 ? 28.401 -8.302 -21.136 1.00 88.12 256 HIS A CA 1
ATOM 2060 C C . HIS A 1 256 ? 29.223 -8.233 -19.843 1.00 88.12 256 HIS A C 1
ATOM 2062 O O . HIS A 1 256 ? 29.094 -9.112 -18.991 1.00 88.12 256 HIS A O 1
ATOM 2068 N N . GLU A 1 257 ? 30.043 -7.200 -19.667 1.00 92.56 257 GLU A N 1
ATOM 2069 C CA . GLU A 1 257 ? 30.820 -6.989 -18.447 1.00 92.56 257 GLU A CA 1
ATOM 2070 C C . GLU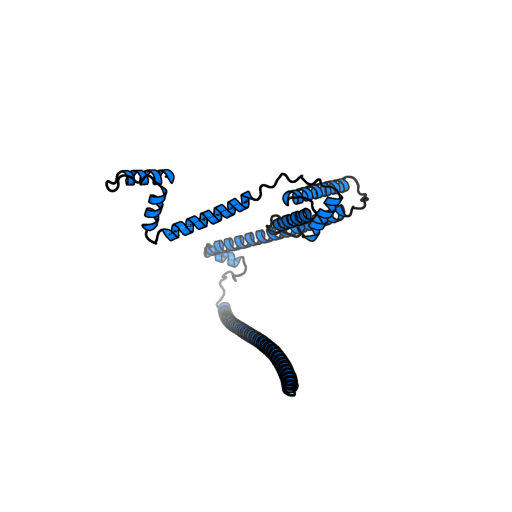 A 1 257 ? 29.920 -6.665 -17.252 1.00 92.56 257 GLU A C 1
ATOM 2072 O O . GLU A 1 257 ? 30.043 -7.303 -16.209 1.00 92.56 257 GLU A O 1
ATOM 2077 N N . VAL A 1 258 ? 28.951 -5.763 -17.423 1.00 92.44 258 VAL A N 1
ATOM 2078 C CA . VAL A 1 258 ? 27.959 -5.425 -16.394 1.00 92.44 258 VAL A CA 1
ATOM 2079 C C . VAL A 1 258 ? 27.137 -6.653 -16.000 1.00 92.44 258 VAL A C 1
ATOM 2081 O O . VAL A 1 258 ? 26.914 -6.878 -14.810 1.00 92.44 258 VAL A O 1
ATOM 2084 N N . GLN A 1 259 ? 26.727 -7.488 -16.961 1.00 89.19 259 GLN A N 1
ATOM 2085 C CA . GLN A 1 259 ? 26.055 -8.751 -16.645 1.00 89.19 259 GLN A CA 1
ATOM 2086 C C . GLN A 1 259 ? 26.944 -9.706 -15.846 1.00 89.19 259 GLN A C 1
ATOM 2088 O O . GLN A 1 259 ? 26.466 -10.324 -14.894 1.00 89.19 259 GLN A O 1
ATOM 2093 N N . ARG A 1 260 ? 28.226 -9.828 -16.209 1.00 92.31 260 ARG A N 1
ATOM 2094 C CA . ARG A 1 260 ? 29.172 -10.694 -15.497 1.00 92.31 260 ARG A CA 1
ATOM 2095 C C . ARG A 1 260 ? 29.383 -10.212 -14.061 1.00 92.31 260 ARG A C 1
ATOM 2097 O O . ARG A 1 260 ? 29.297 -11.022 -13.146 1.00 92.31 260 ARG A O 1
ATOM 2104 N N . VAL A 1 261 ? 29.561 -8.905 -13.860 1.00 94.44 261 VAL A N 1
ATOM 2105 C CA . VAL A 1 261 ? 29.693 -8.297 -12.526 1.00 94.44 261 VAL A CA 1
ATOM 2106 C C . VAL A 1 261 ? 28.429 -8.522 -11.694 1.00 94.44 261 VAL A C 1
ATOM 2108 O O . VAL A 1 261 ? 28.535 -8.995 -10.570 1.00 94.44 261 VAL A O 1
ATOM 2111 N N . GLN A 1 262 ? 27.230 -8.296 -12.246 1.00 89.88 262 GLN A N 1
ATOM 2112 C CA . GLN A 1 262 ? 25.978 -8.581 -11.527 1.00 89.88 262 GLN A CA 1
ATOM 2113 C C . GLN A 1 262 ? 25.841 -10.062 -11.148 1.00 89.88 262 GLN A C 1
ATOM 2115 O O . GLN A 1 262 ? 25.363 -10.390 -10.060 1.00 89.88 262 GLN A O 1
ATOM 2120 N N . GLN A 1 263 ? 26.256 -10.976 -12.030 1.00 89.81 263 GLN A N 1
ATOM 2121 C CA . GLN A 1 263 ? 26.238 -12.408 -11.744 1.00 89.81 263 GLN A CA 1
ATOM 2122 C C . GLN A 1 263 ? 27.242 -12.774 -10.641 1.00 89.81 263 GLN A C 1
ATOM 2124 O O . GLN A 1 263 ? 26.908 -13.545 -9.739 1.00 89.81 263 GLN A O 1
ATOM 2129 N N . GLU A 1 264 ? 28.451 -12.215 -10.678 1.00 92.88 264 GLU A N 1
ATOM 2130 C CA . GLU A 1 264 ? 29.474 -12.391 -9.644 1.00 92.88 264 GLU A CA 1
ATOM 2131 C C . GLU A 1 264 ? 29.003 -11.833 -8.290 1.00 92.88 264 GLU A C 1
ATOM 2133 O O . GLU A 1 264 ? 29.078 -12.548 -7.288 1.00 92.88 264 GLU A O 1
ATOM 2138 N N . GLU A 1 265 ? 28.420 -10.630 -8.257 1.00 93.69 265 GLU A N 1
ATOM 2139 C CA . GLU A 1 265 ? 27.834 -10.018 -7.055 1.00 93.69 265 GLU A CA 1
ATOM 2140 C C . GLU A 1 265 ? 26.700 -10.869 -6.473 1.00 93.69 265 GLU A C 1
ATOM 2142 O O . GLU A 1 265 ? 26.681 -11.140 -5.271 1.00 93.69 265 GLU A O 1
ATOM 2147 N N . MET A 1 266 ? 25.782 -11.359 -7.313 1.00 92.56 266 MET A N 1
ATOM 2148 C CA . MET A 1 266 ? 24.704 -12.252 -6.878 1.00 92.56 266 MET A CA 1
ATOM 2149 C C . MET A 1 266 ? 25.257 -13.548 -6.275 1.00 92.56 266 MET A C 1
ATOM 2151 O O . MET A 1 266 ? 24.776 -14.020 -5.241 1.00 92.56 266 MET A O 1
ATOM 2155 N N . THR A 1 267 ? 26.284 -14.121 -6.902 1.00 93.38 267 THR A N 1
ATOM 2156 C CA . THR A 1 267 ? 26.918 -15.357 -6.429 1.00 93.38 267 THR A CA 1
ATOM 2157 C C . THR A 1 267 ? 27.642 -15.122 -5.101 1.00 93.38 267 THR A C 1
ATOM 2159 O O . THR A 1 267 ? 27.539 -15.935 -4.179 1.00 93.38 267 THR A O 1
ATOM 2162 N N . GLN A 1 268 ? 28.322 -13.982 -4.960 1.00 94.00 268 GLN A N 1
ATOM 2163 C CA . GLN A 1 268 ? 28.984 -13.586 -3.723 1.00 94.00 268 GLN A CA 1
ATOM 2164 C C . GLN A 1 268 ? 27.972 -13.339 -2.596 1.00 94.00 268 GLN A C 1
ATOM 2166 O O . GLN A 1 268 ? 28.178 -13.829 -1.485 1.00 94.00 268 GLN A O 1
ATOM 2171 N N . ALA A 1 269 ? 26.863 -12.652 -2.879 1.00 94.00 269 ALA A N 1
ATOM 2172 C CA . ALA A 1 269 ? 25.784 -12.427 -1.922 1.00 94.00 269 ALA A CA 1
ATOM 2173 C C . ALA A 1 269 ? 25.167 -13.753 -1.453 1.00 94.00 269 ALA A C 1
ATOM 2175 O O . ALA A 1 269 ? 25.041 -13.982 -0.251 1.00 94.00 269 ALA A O 1
ATOM 2176 N N . MET A 1 270 ? 24.878 -14.676 -2.379 1.00 91.25 270 MET A N 1
ATOM 2177 C CA . MET A 1 270 ? 24.386 -16.015 -2.042 1.00 91.25 270 MET A CA 1
ATOM 2178 C C . MET A 1 270 ? 25.370 -16.768 -1.137 1.00 91.25 270 MET A C 1
ATOM 2180 O O . MET A 1 270 ? 24.956 -17.390 -0.156 1.00 91.25 270 MET A O 1
ATOM 2184 N N . HIS A 1 271 ? 26.672 -16.694 -1.429 1.00 93.31 271 HIS A N 1
ATOM 2185 C CA . HIS A 1 271 ? 27.693 -17.336 -0.606 1.00 93.31 271 HIS A CA 1
ATOM 2186 C C . HIS A 1 271 ? 27.768 -16.723 0.799 1.00 93.31 271 HIS A C 1
ATOM 2188 O O . HIS A 1 271 ? 27.837 -17.459 1.783 1.00 93.31 271 HIS A O 1
ATOM 2194 N N . GLN A 1 272 ? 27.681 -15.394 0.922 1.00 92.12 272 GLN A N 1
ATOM 2195 C CA . GLN A 1 272 ? 27.620 -14.714 2.220 1.00 92.12 272 GLN A CA 1
ATOM 2196 C C . GLN A 1 272 ? 26.378 -15.130 3.021 1.00 92.12 272 GLN A C 1
ATOM 2198 O O . GLN A 1 272 ? 26.498 -15.469 4.199 1.00 92.12 272 GLN A O 1
ATOM 2203 N N . THR A 1 273 ? 25.199 -15.185 2.392 1.00 91.38 273 THR A N 1
ATOM 2204 C CA . THR A 1 273 ? 23.967 -15.661 3.042 1.00 91.38 273 THR A CA 1
ATOM 2205 C C . THR A 1 273 ? 24.091 -17.118 3.488 1.00 91.38 273 THR A C 1
ATOM 2207 O O . THR A 1 273 ? 23.715 -17.454 4.611 1.00 91.38 273 THR A O 1
ATOM 2210 N N . GLN A 1 274 ? 24.671 -17.990 2.657 1.00 91.38 274 GLN A N 1
ATOM 2211 C CA . GLN A 1 274 ? 24.912 -19.387 3.019 1.00 91.38 274 GLN A CA 1
ATOM 2212 C C . GLN A 1 274 ? 25.870 -19.509 4.214 1.00 91.38 274 GLN A C 1
ATOM 2214 O O . GLN A 1 274 ? 25.618 -20.310 5.114 1.00 91.38 274 GLN A O 1
ATOM 2219 N N . GLN A 1 275 ? 26.936 -18.702 4.265 1.00 92.06 275 GLN A N 1
ATOM 2220 C CA . GLN A 1 275 ? 27.857 -18.668 5.405 1.00 92.06 275 GLN A CA 1
ATOM 2221 C C . GLN A 1 275 ? 27.169 -18.190 6.692 1.00 92.06 275 GLN A C 1
ATOM 2223 O O . GLN A 1 275 ? 27.369 -18.795 7.746 1.00 92.06 275 GLN A O 1
ATOM 2228 N N . GLN A 1 276 ? 26.330 -17.151 6.616 1.00 91.56 276 GLN A N 1
ATOM 2229 C CA . GLN A 1 276 ? 25.544 -16.668 7.758 1.00 91.56 276 GLN A CA 1
ATOM 2230 C C . GLN A 1 276 ? 24.582 -17.745 8.274 1.00 91.56 276 GLN A C 1
ATOM 2232 O O . GLN A 1 276 ? 24.532 -18.004 9.477 1.00 91.56 276 GLN A O 1
ATOM 2237 N N . PHE A 1 277 ? 23.875 -18.431 7.371 1.00 93.69 277 PHE A N 1
ATOM 2238 C CA . PHE A 1 277 ? 22.984 -19.531 7.735 1.00 93.69 277 PHE A CA 1
ATOM 2239 C C . PHE A 1 277 ? 23.751 -20.706 8.359 1.00 93.69 277 PHE A C 1
ATOM 2241 O O . PHE A 1 277 ? 23.348 -21.232 9.395 1.00 93.69 277 PHE A O 1
ATOM 2248 N N . ALA A 1 278 ? 24.903 -21.080 7.792 1.00 94.00 278 ALA A N 1
ATOM 2249 C CA . ALA A 1 278 ? 25.760 -22.125 8.348 1.00 94.00 278 ALA A CA 1
ATOM 2250 C C . ALA A 1 278 ? 26.288 -21.764 9.748 1.00 94.00 278 ALA A C 1
ATOM 2252 O O . ALA A 1 278 ? 26.380 -22.634 10.617 1.00 94.00 278 ALA A O 1
ATOM 2253 N N . MET A 1 279 ? 26.613 -20.490 9.995 1.00 93.50 279 MET A N 1
ATOM 2254 C CA . MET A 1 279 ? 27.012 -20.008 11.319 1.00 93.50 279 MET A CA 1
ATOM 2255 C C . MET A 1 279 ? 25.851 -20.080 12.321 1.00 93.50 279 MET A C 1
ATOM 2257 O O . MET A 1 279 ? 26.050 -20.555 13.438 1.00 93.50 279 MET A O 1
ATOM 2261 N N . GLN A 1 280 ? 24.641 -19.680 11.919 1.00 91.44 280 GLN A N 1
ATOM 2262 C CA . GLN A 1 280 ? 23.443 -19.770 12.760 1.00 91.44 280 GLN A CA 1
ATOM 2263 C C . GLN A 1 280 ? 23.088 -21.225 13.100 1.00 91.44 280 GLN A C 1
ATOM 2265 O O . GLN A 1 280 ? 22.808 -21.529 14.258 1.00 91.44 280 GLN A O 1
ATOM 2270 N N . MET A 1 281 ? 23.175 -22.135 12.126 1.00 92.69 281 MET A N 1
ATOM 2271 C CA . MET A 1 281 ? 23.016 -23.576 12.344 1.00 92.69 281 MET A CA 1
ATOM 2272 C C . MET A 1 281 ? 24.032 -24.113 13.355 1.00 92.69 281 MET A C 1
ATOM 2274 O O . MET A 1 281 ? 23.641 -24.777 14.308 1.00 92.69 281 MET A O 1
ATOM 2278 N N . LYS A 1 282 ? 25.324 -23.777 13.213 1.00 94.56 282 LYS A N 1
ATOM 2279 C CA . LYS A 1 282 ? 26.360 -24.201 14.174 1.00 94.56 282 LYS A CA 1
ATOM 2280 C C . LYS A 1 282 ? 26.102 -23.680 15.589 1.00 94.56 282 LYS A C 1
ATOM 2282 O O . LYS A 1 282 ? 26.314 -24.415 16.549 1.00 94.56 282 LYS A O 1
ATOM 2287 N N . LEU A 1 283 ? 25.653 -22.431 15.721 1.00 95.25 283 LEU A N 1
ATOM 2288 C CA . LEU A 1 283 ? 25.265 -21.849 17.011 1.00 95.25 283 LEU A CA 1
ATOM 2289 C C . LEU A 1 283 ? 24.063 -22.583 17.618 1.00 95.25 283 LEU A C 1
ATOM 2291 O O . LEU A 1 283 ? 24.078 -22.899 18.806 1.00 95.25 283 LEU A O 1
ATOM 2295 N N . SER A 1 284 ? 23.055 -22.899 16.804 1.00 93.00 284 SER A N 1
ATOM 2296 C CA . SER A 1 284 ? 21.885 -23.670 17.231 1.00 93.00 284 SER A CA 1
ATOM 2297 C C . SER A 1 284 ? 22.266 -25.082 17.686 1.00 93.00 284 SER A C 1
ATOM 2299 O O . SER A 1 284 ? 21.861 -25.503 18.766 1.00 93.00 284 SER A O 1
ATOM 2301 N N . ASP A 1 285 ? 23.089 -25.796 16.914 1.00 90.94 285 ASP A N 1
ATOM 2302 C CA . ASP A 1 285 ? 23.572 -27.136 17.273 1.00 90.94 285 ASP A CA 1
ATOM 2303 C C . ASP A 1 285 ? 24.369 -27.120 18.582 1.00 90.94 285 ASP A C 1
ATOM 2305 O O . ASP A 1 285 ? 24.180 -27.987 19.436 1.00 90.94 285 ASP A O 1
ATOM 2309 N N . GLN A 1 286 ? 25.227 -26.113 18.777 1.00 92.31 286 GLN A N 1
ATOM 2310 C CA . GLN A 1 286 ? 25.978 -25.952 20.021 1.00 92.31 286 GLN A CA 1
ATOM 2311 C C . GLN A 1 286 ? 25.047 -25.696 21.215 1.00 92.31 286 GLN A C 1
ATOM 2313 O O . GLN A 1 286 ? 25.246 -26.282 22.281 1.00 92.31 286 GLN A O 1
ATOM 2318 N N . PHE A 1 287 ? 24.015 -24.868 21.039 1.00 95.19 287 PHE A N 1
ATOM 2319 C CA . PHE A 1 287 ? 23.020 -24.605 22.078 1.00 95.19 287 PHE A CA 1
ATOM 2320 C C . PHE A 1 287 ? 22.237 -25.871 22.452 1.00 95.19 287 PHE A C 1
ATOM 2322 O O . PHE A 1 287 ? 22.098 -26.191 23.633 1.00 95.19 287 PHE A O 1
ATOM 2329 N N . VAL A 1 288 ? 21.789 -26.642 21.456 1.00 93.81 288 VAL A N 1
ATOM 2330 C CA . VAL A 1 288 ? 21.069 -27.906 21.675 1.00 93.81 288 VAL A CA 1
ATOM 2331 C C . VAL A 1 288 ? 21.964 -28.943 22.358 1.00 93.81 288 VAL A C 1
ATOM 2333 O O . VAL A 1 288 ? 21.527 -29.592 23.310 1.00 93.81 288 VAL A O 1
ATOM 2336 N N . GLN A 1 289 ? 23.230 -29.073 21.944 1.00 92.75 289 GLN A N 1
ATOM 2337 C CA . GLN A 1 289 ? 24.186 -29.955 22.622 1.00 92.75 289 GLN A CA 1
ATOM 2338 C C . GLN A 1 289 ? 24.390 -29.562 24.086 1.00 92.75 289 GLN A C 1
ATOM 2340 O O . GLN A 1 289 ? 24.397 -30.434 24.956 1.00 92.75 289 GLN A O 1
ATOM 2345 N N . GLN A 1 290 ? 24.523 -28.265 24.375 1.00 92.31 290 GLN A N 1
ATOM 2346 C CA . GLN A 1 290 ? 24.694 -27.783 25.743 1.00 92.31 290 GLN A CA 1
ATOM 2347 C C . GLN A 1 290 ? 23.460 -28.079 26.606 1.00 92.31 290 GLN A C 1
ATOM 2349 O O . GLN A 1 290 ? 23.599 -28.530 27.746 1.00 92.31 290 GLN A O 1
ATOM 2354 N N . GLN A 1 291 ? 22.256 -27.883 26.062 1.00 92.12 291 GLN A N 1
ATOM 2355 C CA . GLN A 1 291 ? 21.010 -28.197 26.759 1.00 92.12 291 GLN A CA 1
ATOM 2356 C C . GLN A 1 291 ? 20.887 -29.700 27.054 1.00 92.12 291 GLN A C 1
ATOM 2358 O O . GLN A 1 291 ? 20.538 -30.089 28.171 1.00 92.12 291 GLN A O 1
ATOM 2363 N N . LEU A 1 292 ? 21.224 -30.551 26.079 1.00 93.50 292 LEU A N 1
ATOM 2364 C CA . LEU A 1 292 ? 21.192 -32.003 26.247 1.00 93.50 292 LEU A CA 1
ATOM 2365 C C . LEU A 1 292 ? 22.203 -32.470 27.304 1.00 93.50 292 LEU A C 1
ATOM 2367 O O . LEU A 1 292 ? 21.884 -33.322 28.133 1.00 93.50 292 LEU A O 1
ATOM 2371 N N . GLN A 1 293 ? 23.401 -31.881 27.318 1.00 92.31 293 GLN A N 1
ATOM 2372 C CA . GLN A 1 293 ? 24.427 -32.185 28.312 1.00 92.31 293 GLN A CA 1
ATOM 2373 C C . GLN A 1 293 ? 23.984 -31.798 29.732 1.00 92.31 293 GLN A C 1
ATOM 2375 O O . GLN A 1 293 ? 24.180 -32.583 30.661 1.00 92.31 293 GLN A O 1
ATOM 2380 N N . GLN A 1 294 ? 23.336 -30.638 29.905 1.00 91.25 294 GLN A N 1
ATOM 2381 C CA . GLN A 1 294 ? 22.749 -30.245 31.193 1.00 91.25 294 GLN A CA 1
ATOM 2382 C C . GLN A 1 294 ? 21.675 -31.230 31.661 1.00 91.25 294 GLN A C 1
ATOM 2384 O O . GLN A 1 294 ? 21.688 -31.644 32.820 1.00 91.25 294 GLN A O 1
ATOM 2389 N N . GLN A 1 295 ? 20.771 -31.643 30.768 1.00 89.75 295 GLN A N 1
ATOM 2390 C CA . GLN A 1 295 ? 19.720 -32.598 31.118 1.00 89.75 295 GLN A CA 1
ATOM 2391 C C . GLN A 1 295 ? 20.310 -33.956 31.536 1.00 89.75 295 GLN A C 1
ATOM 2393 O O . GLN A 1 295 ? 19.860 -34.554 32.514 1.00 89.75 295 GLN A O 1
ATOM 2398 N N . GLN A 1 296 ? 21.361 -34.421 30.850 1.00 90.62 296 GLN A N 1
ATOM 2399 C CA . GLN A 1 296 ? 22.074 -35.645 31.223 1.00 90.62 296 GLN A CA 1
ATOM 2400 C C . GLN A 1 296 ? 22.730 -35.545 32.606 1.00 90.62 296 GLN A C 1
ATOM 2402 O O . GLN A 1 296 ? 22.648 -36.493 33.387 1.00 90.62 296 GLN A O 1
ATOM 2407 N N . GLN A 1 297 ? 23.355 -34.407 32.930 1.00 89.69 297 GLN A N 1
ATOM 2408 C CA . GLN A 1 297 ? 23.950 -34.184 34.251 1.00 89.69 297 GLN A CA 1
ATOM 2409 C C . GLN A 1 297 ? 22.895 -34.183 35.359 1.00 89.69 297 GLN A C 1
ATOM 2411 O O . GLN A 1 297 ? 23.093 -34.842 36.378 1.00 89.69 297 GLN A O 1
ATOM 2416 N N . GLN A 1 298 ? 21.756 -33.514 35.148 1.00 87.69 298 GLN A N 1
ATOM 2417 C CA . GLN A 1 298 ? 20.647 -33.545 36.105 1.00 87.69 298 GLN A CA 1
ATOM 2418 C C . GLN A 1 298 ? 20.114 -34.966 36.308 1.00 87.69 298 GLN A C 1
ATOM 2420 O O . GLN A 1 298 ? 19.885 -35.378 37.442 1.00 87.69 298 GLN A O 1
ATOM 2425 N N . HIS A 1 299 ? 19.972 -35.744 35.231 1.00 88.62 299 HIS A N 1
ATOM 2426 C CA . HIS A 1 299 ? 19.535 -37.134 35.332 1.00 88.62 299 HIS A CA 1
ATOM 2427 C C . HIS A 1 299 ? 20.529 -37.998 36.123 1.00 88.62 299 HIS A C 1
ATOM 2429 O O . HIS A 1 299 ? 20.113 -38.764 36.991 1.00 88.62 299 HIS A O 1
ATOM 2435 N N . GLN A 1 300 ? 21.837 -37.846 35.878 1.00 89.38 300 GLN A N 1
ATOM 2436 C CA . GLN A 1 300 ? 22.866 -38.553 36.649 1.00 89.38 300 GLN A CA 1
ATOM 2437 C C . GLN A 1 300 ? 22.847 -38.167 38.130 1.00 89.38 300 GLN A C 1
ATOM 2439 O O . GLN A 1 300 ? 22.944 -39.053 38.976 1.00 89.38 300 GLN A O 1
ATOM 2444 N N . GLN A 1 301 ? 22.688 -36.879 38.455 1.00 89.94 301 GLN A N 1
ATOM 2445 C CA . GLN A 1 301 ? 22.559 -36.431 39.846 1.00 89.94 301 GLN A CA 1
ATOM 2446 C C . GLN A 1 301 ? 21.345 -37.071 40.522 1.00 89.94 301 GLN A C 1
ATOM 2448 O O . GLN A 1 301 ? 21.481 -37.663 41.589 1.00 89.94 301 GLN A O 1
ATOM 2453 N N . HIS A 1 302 ? 20.187 -37.055 39.860 1.00 89.00 302 HIS A N 1
ATOM 2454 C CA . HIS A 1 302 ? 18.972 -37.673 40.388 1.00 89.00 302 HIS A CA 1
ATOM 2455 C C . HIS A 1 302 ? 19.136 -39.185 40.600 1.00 89.00 302 HIS A C 1
ATOM 2457 O O . HIS A 1 302 ? 18.679 -39.745 41.595 1.00 89.00 302 HIS A O 1
ATOM 2463 N N . GLN A 1 303 ? 19.835 -39.860 39.684 1.00 88.75 303 GLN A N 1
ATOM 2464 C CA . GLN A 1 303 ? 20.123 -41.286 39.801 1.00 88.75 303 GLN A CA 1
ATOM 2465 C C . GLN A 1 303 ? 21.091 -41.587 40.958 1.00 88.75 303 GLN A C 1
ATOM 2467 O O . GLN A 1 303 ? 20.917 -42.589 41.653 1.00 88.75 303 GLN A O 1
ATOM 2472 N N . GLN A 1 304 ? 22.091 -40.731 41.199 1.00 90.19 304 GLN A N 1
ATOM 2473 C CA . GLN A 1 304 ? 22.989 -40.842 42.354 1.00 90.19 304 GLN A CA 1
ATOM 2474 C C . GLN A 1 304 ? 22.247 -40.610 43.675 1.00 90.19 304 GLN A C 1
ATOM 2476 O O . GLN A 1 304 ? 22.421 -41.400 44.602 1.00 90.19 304 GLN A O 1
ATOM 2481 N N . GLU A 1 305 ? 21.382 -39.596 43.750 1.00 89.06 305 GLU A N 1
ATOM 2482 C CA . GLU A 1 305 ? 20.530 -39.335 44.917 1.00 89.06 305 GLU A CA 1
ATOM 2483 C C . GLU A 1 305 ? 19.596 -40.515 45.206 1.00 89.06 305 GLU A C 1
ATOM 2485 O O . GLU A 1 305 ? 19.515 -40.978 46.344 1.00 89.06 305 GLU A O 1
ATOM 2490 N N . PHE A 1 306 ? 18.951 -41.065 44.174 1.00 92.81 306 PHE A N 1
ATOM 2491 C CA . PHE A 1 306 ? 18.089 -42.237 44.311 1.00 92.81 306 PHE A CA 1
ATOM 2492 C C . PHE A 1 306 ? 18.864 -43.471 44.793 1.00 92.81 306 PHE A C 1
ATOM 2494 O O . PHE A 1 306 ? 18.432 -44.145 45.728 1.00 92.81 306 PHE A O 1
ATOM 2501 N N . ASN A 1 307 ? 20.036 -43.749 44.209 1.00 93.19 307 ASN A N 1
ATOM 2502 C CA . ASN A 1 307 ? 20.897 -44.855 44.637 1.00 93.19 307 ASN A CA 1
ATOM 2503 C C . ASN A 1 307 ? 21.410 -44.670 46.072 1.00 93.19 307 ASN A C 1
ATOM 2505 O O . ASN A 1 307 ? 21.528 -45.647 46.813 1.00 93.19 307 ASN A O 1
ATOM 2509 N N . PHE A 1 308 ? 21.716 -43.438 46.480 1.00 94.25 308 PHE A N 1
ATOM 2510 C CA . PHE A 1 308 ? 22.115 -43.130 47.851 1.00 94.25 308 PHE A CA 1
ATOM 2511 C C . PHE A 1 308 ? 20.959 -43.365 48.832 1.00 94.25 308 PHE A C 1
ATOM 2513 O O . PHE A 1 308 ? 21.140 -44.036 49.850 1.00 94.25 308 PHE A O 1
ATOM 2520 N N . LEU A 1 309 ? 19.753 -42.892 48.499 1.00 90.19 309 LEU A N 1
ATOM 2521 C CA . LEU A 1 309 ? 18.549 -43.104 49.305 1.00 90.19 309 LEU A CA 1
ATOM 2522 C C . LEU A 1 309 ? 18.209 -44.598 49.427 1.00 90.19 309 LEU A C 1
ATOM 2524 O O . LEU A 1 309 ? 17.897 -45.083 50.515 1.00 90.19 309 LEU A O 1
ATOM 2528 N N . GLN A 1 310 ? 18.323 -45.348 48.328 1.00 88.94 310 GLN A N 1
ATOM 2529 C CA . GLN A 1 310 ? 18.107 -46.793 48.311 1.00 88.94 310 GLN A CA 1
ATOM 2530 C C . GLN A 1 310 ? 19.113 -47.523 49.214 1.00 88.94 310 GLN A C 1
ATOM 2532 O O . GLN A 1 310 ? 18.714 -48.368 50.016 1.00 88.94 310 GLN A O 1
ATOM 2537 N N . GLN A 1 311 ? 20.403 -47.176 49.141 1.00 89.38 311 GLN A N 1
ATOM 2538 C CA . GLN A 1 311 ? 21.430 -47.747 50.019 1.00 89.38 311 GLN A CA 1
ATOM 2539 C C . GLN A 1 311 ? 21.172 -47.426 51.495 1.00 89.38 311 GLN A C 1
ATOM 2541 O O . GLN A 1 311 ? 21.291 -48.311 52.343 1.00 89.38 311 GLN A O 1
ATOM 2546 N N . GLN A 1 312 ? 20.762 -46.192 51.808 1.00 87.00 312 GLN A N 1
ATOM 2547 C CA . GLN A 1 312 ? 20.394 -45.806 53.170 1.00 87.00 312 GLN A CA 1
ATOM 2548 C C . GLN A 1 312 ? 19.208 -46.639 53.684 1.00 87.00 312 GLN A C 1
ATOM 2550 O O . GLN A 1 312 ? 19.244 -47.133 54.812 1.00 87.00 312 GLN A O 1
ATOM 2555 N N . MET A 1 313 ? 18.188 -46.859 52.849 1.00 85.19 313 MET A N 1
ATOM 2556 C CA . MET A 1 313 ? 17.025 -47.680 53.197 1.00 85.19 313 MET A CA 1
ATOM 2557 C C . MET A 1 313 ? 17.406 -49.146 53.456 1.00 85.19 313 MET A C 1
ATOM 2559 O O . MET A 1 313 ? 16.959 -49.729 54.445 1.00 85.19 313 MET A O 1
ATOM 2563 N N . ILE A 1 314 ? 18.274 -49.729 52.622 1.00 89.81 314 ILE A N 1
ATOM 2564 C CA . ILE A 1 314 ? 18.791 -51.095 52.813 1.00 89.81 314 ILE A CA 1
ATOM 2565 C C . ILE A 1 314 ? 19.588 -51.196 54.121 1.00 89.81 314 ILE A C 1
ATOM 2567 O O . ILE A 1 314 ? 19.397 -52.147 54.878 1.00 89.81 314 ILE A O 1
ATOM 2571 N N . ALA A 1 315 ? 20.435 -50.212 54.431 1.00 87.62 315 ALA A N 1
ATOM 2572 C CA . ALA A 1 315 ? 21.215 -50.197 55.668 1.00 87.62 315 ALA A CA 1
ATOM 2573 C C . ALA A 1 315 ? 20.324 -50.121 56.924 1.00 87.62 315 ALA A C 1
ATOM 2575 O O . ALA A 1 315 ? 20.559 -50.841 57.898 1.00 87.62 315 ALA A O 1
ATOM 2576 N N . ILE A 1 316 ? 19.268 -49.298 56.896 1.00 87.44 316 ILE A N 1
ATOM 2577 C CA . ILE A 1 316 ? 18.283 -49.207 57.988 1.00 87.44 316 ILE A CA 1
ATOM 2578 C C . ILE A 1 316 ? 17.536 -50.537 58.153 1.00 87.44 316 ILE A C 1
ATOM 2580 O O . ILE A 1 316 ? 17.391 -51.028 59.275 1.00 87.44 316 ILE A O 1
ATOM 2584 N N . MET A 1 317 ? 17.106 -51.149 57.046 1.00 82.19 317 MET A N 1
ATOM 2585 C CA . MET A 1 317 ? 16.420 -52.443 57.059 1.00 82.19 317 MET A CA 1
ATOM 258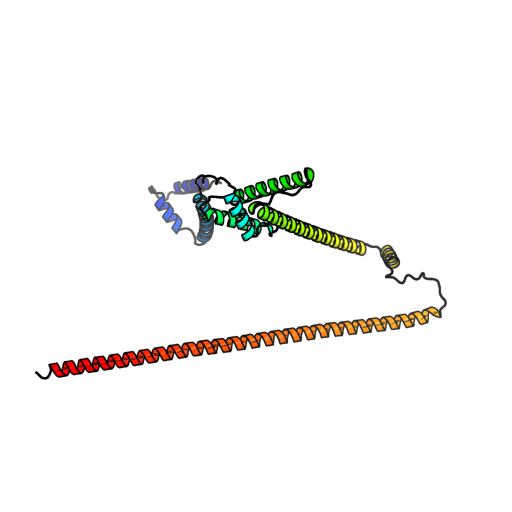6 C C . MET A 1 317 ? 17.316 -53.551 57.640 1.00 82.19 317 MET A C 1
ATOM 2588 O O . MET A 1 317 ? 16.870 -54.320 58.491 1.00 82.19 317 MET A O 1
ATOM 2592 N N . GLN A 1 318 ? 18.598 -53.599 57.258 1.00 81.25 318 GLN A N 1
ATOM 2593 C CA . GLN A 1 318 ? 19.568 -54.553 57.809 1.00 81.25 318 GLN A CA 1
ATOM 2594 C C . GLN A 1 318 ? 19.794 -54.352 59.315 1.00 81.25 318 GLN A C 1
ATOM 2596 O O . GLN A 1 318 ? 19.840 -55.332 60.062 1.00 81.25 318 GLN A O 1
ATOM 2601 N N . GLN A 1 319 ? 19.873 -53.104 59.795 1.00 77.94 319 GLN A N 1
ATOM 2602 C CA . GLN A 1 319 ? 19.975 -52.823 61.233 1.00 77.94 319 GLN A CA 1
ATOM 2603 C C . GLN A 1 319 ? 18.734 -53.274 62.014 1.00 77.94 319 GLN A C 1
ATOM 2605 O O . GLN A 1 319 ? 18.867 -53.773 63.133 1.00 77.94 319 GLN A O 1
ATOM 2610 N N . GLN A 1 320 ? 17.533 -53.104 61.455 1.00 72.12 320 GLN A N 1
ATOM 2611 C CA . GLN A 1 320 ? 16.300 -53.565 62.097 1.00 72.12 320 GLN A CA 1
ATOM 2612 C C . GLN A 1 320 ? 16.226 -55.094 62.151 1.00 72.12 320 GLN A C 1
ATOM 2614 O O . GLN A 1 320 ? 15.921 -55.641 63.210 1.00 72.12 320 GLN A O 1
ATOM 2619 N N . HIS A 1 321 ? 16.582 -55.785 61.064 1.00 62.88 321 HIS A N 1
ATOM 2620 C CA . HIS A 1 321 ? 16.635 -57.248 61.052 1.00 62.88 321 HIS A CA 1
ATOM 2621 C C . HIS A 1 321 ? 17.665 -57.803 62.043 1.00 62.88 321 HIS A C 1
ATOM 2623 O O . HIS A 1 321 ? 17.357 -58.729 62.787 1.00 62.88 321 HIS A O 1
ATOM 2629 N N . SER A 1 322 ? 18.858 -57.204 62.122 1.00 58.09 322 SER A N 1
ATOM 2630 C CA . SER A 1 322 ? 19.891 -57.599 63.089 1.00 58.09 322 SER A CA 1
ATOM 2631 C C . SER A 1 322 ? 19.425 -57.445 64.545 1.00 58.09 322 SER A C 1
ATOM 2633 O O . SER A 1 322 ? 19.698 -58.314 65.369 1.00 58.09 322 SER A O 1
ATOM 2635 N N . LYS A 1 323 ? 18.667 -56.386 64.862 1.00 62.44 323 LYS A N 1
ATOM 2636 C CA . LYS A 1 323 ? 18.102 -56.171 66.206 1.00 62.44 323 LYS A CA 1
ATOM 2637 C C . LYS A 1 323 ? 16.963 -57.133 66.553 1.00 62.44 323 LYS A C 1
ATOM 2639 O O . LYS A 1 323 ? 16.798 -57.450 67.725 1.00 62.44 323 LYS A O 1
ATOM 2644 N N . GLN A 1 324 ? 16.192 -57.601 65.569 1.00 58.00 324 GLN A N 1
ATOM 2645 C CA . GLN A 1 324 ? 15.141 -58.601 65.798 1.00 58.00 324 GLN A CA 1
ATOM 2646 C C . GLN A 1 324 ? 15.682 -60.028 65.988 1.00 58.00 324 GLN A C 1
ATOM 2648 O O . GLN A 1 324 ? 14.983 -60.853 66.561 1.00 58.00 324 GLN A O 1
ATOM 2653 N N . MET A 1 325 ? 16.919 -60.311 65.567 1.00 50.47 325 MET A N 1
ATOM 2654 C CA . MET A 1 325 ? 17.562 -61.631 65.697 1.00 50.47 325 MET A CA 1
ATOM 2655 C C . MET A 1 325 ? 18.409 -61.794 66.980 1.00 50.47 325 MET A C 1
ATOM 2657 O O . MET A 1 325 ? 19.022 -62.839 67.165 1.00 50.47 325 MET A O 1
ATOM 2661 N N . CYS A 1 326 ? 18.473 -60.776 67.851 1.00 50.00 326 CYS A N 1
ATOM 2662 C CA . CYS A 1 326 ? 19.232 -60.779 69.117 1.00 50.00 326 CYS A CA 1
ATOM 2663 C C . CYS A 1 326 ? 18.351 -60.937 70.381 1.00 50.00 326 CYS A C 1
ATOM 2665 O O . CYS A 1 326 ? 18.759 -60.524 71.467 1.00 50.00 326 CYS A O 1
ATOM 2667 N N . TRP A 1 327 ? 17.165 -61.533 70.246 1.00 40.09 327 TRP A N 1
ATOM 2668 C CA . TRP A 1 327 ? 16.324 -62.028 71.348 1.00 40.09 327 TRP A CA 1
ATOM 2669 C C . TRP A 1 327 ? 16.192 -63.546 71.254 1.00 40.09 327 TRP A C 1
ATOM 2671 O O . TRP A 1 327 ? 16.012 -64.179 72.316 1.00 40.09 327 TRP A O 1
#

Secondary structure (DSSP, 8-state):
--HHHHHHHHHHHHHT-TT------HHHHHHHHHHSS-TTSHHHHHHHHHHHHHHHHHHHHHHTT------PPPP-HHHHHHHHHHHHHHTGGGSPTT-HHHHHHHHHHHHHHHHTT----HHHHHHHHHHHHHHHHHHHHHHHHH-S---S---HHHHHHHHHHHHHHHHHHHHHHHHHHHHHHHHHHHHHHHHHHHHHH--HHHHHHHHHHSS-S---------HHHHHHHHHHHHHHHHHHHHHHHHHHHHHHHHHHHHHHHHHHHHHHHHHHHHHHHHHHHHHHHHHHHHHHHHHHHHHHHHHHHHHHHHHHHHHHHHHHT--

Organism: Paramuricea clavata (NCBI:txid317549)

Foldseek 3Di:
DDPVVVVVVVVVVVVPDPDDPDDDDPVVVVVVVVVPDDPPVVVVVVVVVVVVVVVVVVVVVVVVPPDDPDDQDDDDPVNLQLLLVLCVVLVLLLDAPPDPSSVVSLQVSQVVVVVVVHNDGSVRSVVVLVVVLVVLVVVVVVCVVPDPDDDDDQDPSRVSSVVSVVSNVVSVVVVVVVVVVVVVVVVVVVVVVVVVVVVVVDDPVRVVVCCVVVVVDPPPPPDDDDPPVVVVVVVVVVVVVVVVVVVVVVVVVVVVVVVVVVVVVVVVVVVVVVVVVVVVVVVVVVVVVVVVVVVVVVVVVVVVVVVVVVVVVVVVVVVVVVVVVPD